Protein AF-0000000083566221 (afdb_homodimer)

Organism: NCBI:txid148449

Sequence (282 aa):
MSVIELGPNDVVTADPDTDLGTIAQRLASNNVGAVVIVENDEPVGIVTDRDIALEVGQSDDVESKAAEDVMTGSPTTLAADADPIEISEAIKEENARRFPVVDEDGKLTGIVTLDDLVATIGEQLENVADTIETQSPEYSPMSVIELGPNDVVTADPDTDLGTIAQRLASNNVGAVVIVENDEPVGIVTDRDIALEVGQSDDVESKAAEDVMTGSPTTLAADADPIEISEAIKEENARRFPVVDEDGKLTGIVTLDDLVATIGEQLENVADTIETQSPEYSP

Nearest PDB structur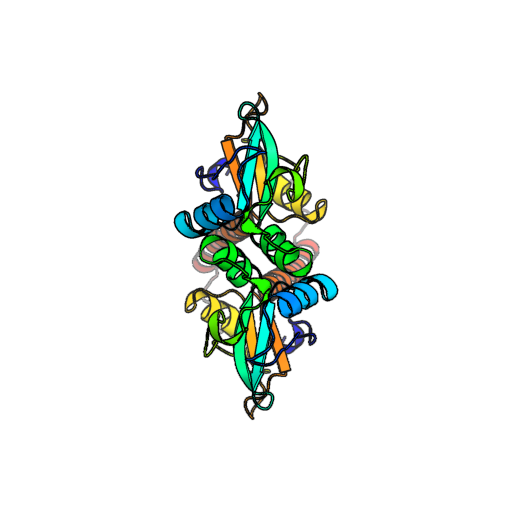es (foldseek):
  2ef7-assembly1_A-2  TM=8.513E-01  e=1.527E-14  Sulfurisphaera tokodaii str. 7
  2p9m-assembly2_C  TM=9.309E-01  e=1.352E-11  Methanocaldococcus jannaschii DSM 2661
  2rc3-assembly2_B  TM=8.881E-01  e=3.158E-12  Nitrosomonas europaea ATCC 19718
  1pbj-assembly1_A  TM=8.235E-01  e=1.473E-08  Methanothermobacter thermautotrophicus str. Delta H
  6xyl-assembly3_E  TM=7.645E-01  e=6.640E-07  Toxoplasma gondii ME49

Solvent-accessible surface area (backbone atoms only — not comparable to full-atom values): 14845 Å² total; per-residue (Å²): 124,42,41,5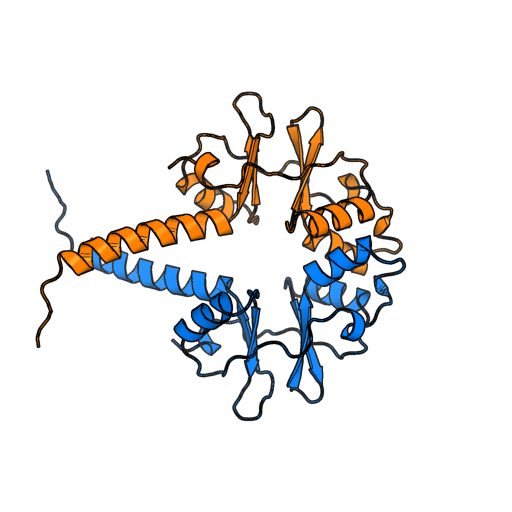8,76,55,22,62,70,75,59,52,68,44,45,48,73,41,29,38,19,60,49,22,40,49,25,59,77,69,71,44,62,54,35,39,22,34,57,93,55,22,66,49,22,37,40,36,30,52,52,49,16,46,38,36,41,71,41,80,68,50,37,73,38,37,35,64,80,63,32,47,64,67,57,67,66,40,51,45,76,34,49,59,68,54,54,56,51,46,35,73,75,35,100,50,56,65,30,44,20,18,48,98,84,48,34,61,60,26,37,40,39,52,67,39,52,51,52,50,53,51,54,51,48,50,53,51,49,52,51,44,62,72,65,50,69,80,80,67,129,124,42,42,58,75,54,24,63,69,75,59,51,69,43,46,49,72,40,30,38,19,61,50,22,40,49,26,58,77,68,71,44,62,53,34,39,22,35,58,94,55,21,66,49,22,38,40,36,28,52,52,49,17,46,37,35,40,72,42,79,70,49,37,71,38,38,35,63,80,62,31,48,64,66,58,68,66,39,51,45,79,33,49,59,69,54,54,56,53,46,34,72,75,35,100,49,56,66,30,44,20,18,47,98,86,48,35,60,60,26,37,41,39,53,66,38,52,51,52,51,52,50,53,52,48,50,52,51,48,52,51,43,61,71,66,49,69,80,79,66,128

Structure (mmCIF, N/CA/C/O backbone):
data_AF-0000000083566221-model_v1
#
loop_
_entity.id
_entity.type
_entity.pdbx_description
1 polymer 'CBS domain protein'
#
loop_
_atom_site.group_PDB
_atom_site.id
_atom_site.type_symbol
_atom_site.label_atom_id
_atom_site.label_alt_id
_atom_site.label_comp_id
_atom_site.label_asym_id
_atom_site.label_entity_id
_atom_site.label_seq_id
_atom_site.pdbx_PDB_ins_code
_atom_site.Cartn_x
_atom_site.Cartn_y
_atom_site.Cartn_z
_atom_site.occupancy
_atom_site.B_iso_or_equiv
_atom_site.auth_seq_id
_atom_site.auth_comp_id
_atom_site.auth_asym_id
_atom_site.auth_atom_id
_atom_site.pdbx_PDB_model_num
ATOM 1 N N . MET A 1 1 ? -16.96 17.614 2.851 1 51.23 1 MET A N 1
ATOM 2 C CA . MET A 1 1 ? -16.468 16.704 1.821 1 51.23 1 MET A CA 1
ATOM 3 C C . MET A 1 1 ? -16.73 15.252 2.207 1 51.23 1 MET A C 1
ATOM 5 O O . MET A 1 1 ? -16.445 14.845 3.335 1 51.23 1 MET A O 1
ATOM 9 N N . SER A 1 2 ? -17.723 14.64 1.568 1 55.61 2 SER A N 1
ATOM 10 C CA . SER A 1 2 ? -18.189 13.297 1.894 1 55.61 2 SER A CA 1
ATOM 11 C C . SER A 1 2 ? -17.265 12.234 1.309 1 55.61 2 SER A C 1
ATOM 13 O O . SER A 1 2 ? -16.434 12.532 0.448 1 55.61 2 SER A O 1
ATOM 15 N N . VAL A 1 3 ? -17.176 11.016 1.878 1 59.73 3 VAL A N 1
ATOM 16 C CA . VAL A 1 3 ? -16.356 9.877 1.478 1 59.73 3 VAL A CA 1
ATOM 17 C C . VAL A 1 3 ? -16.518 9.623 -0.018 1 59.73 3 VAL A C 1
ATOM 19 O O . VAL A 1 3 ? -15.552 9.285 -0.706 1 59.73 3 VAL A O 1
ATOM 22 N N . ILE A 1 4 ? -17.65 9.832 -0.431 1 54.95 4 ILE A N 1
ATOM 23 C CA . ILE A 1 4 ? -17.931 9.533 -1.83 1 54.95 4 ILE A CA 1
ATOM 24 C C . ILE A 1 4 ? -17.141 10.481 -2.73 1 54.95 4 ILE A C 1
ATOM 26 O O . ILE A 1 4 ? -16.808 10.136 -3.866 1 54.95 4 ILE A O 1
ATOM 30 N N . GLU A 1 5 ? -16.905 11.605 -2.202 1 60.74 5 GLU A N 1
ATOM 31 C CA . GLU A 1 5 ? -16.155 12.584 -2.983 1 60.74 5 GLU A CA 1
ATOM 32 C C . GLU A 1 5 ? -14.665 12.258 -2.993 1 60.74 5 GLU A C 1
ATOM 34 O O . GLU A 1 5 ? -13.915 12.783 -3.819 1 60.74 5 GLU A O 1
ATOM 39 N N . LEU A 1 6 ? -14.228 11.58 -2.004 1 59.11 6 LEU A N 1
ATOM 40 C CA . LEU A 1 6 ? -12.807 11.302 -1.826 1 59.11 6 LEU A CA 1
ATOM 41 C C . LEU A 1 6 ? -12.351 10.182 -2.755 1 59.11 6 LEU A C 1
ATOM 43 O O . LEU A 1 6 ? -11.178 10.119 -3.128 1 59.11 6 LEU A O 1
ATOM 47 N N . GLY A 1 7 ? -13.205 9.108 -3.054 1 57.03 7 GLY A N 1
ATOM 48 C CA . GLY A 1 7 ? -12.658 7.906 -3.664 1 57.03 7 GLY A CA 1
ATOM 49 C C . GLY A 1 7 ? -13.167 7.668 -5.073 1 57.03 7 GLY A C 1
ATOM 50 O O . GLY A 1 7 ? -14.157 8.272 -5.491 1 57.03 7 GLY A O 1
ATOM 51 N N . PRO A 1 8 ? -12.148 7.305 -5.84 1 55.34 8 PRO A N 1
ATOM 52 C CA . PRO A 1 8 ? -12.673 6.973 -7.166 1 55.34 8 PRO A CA 1
ATOM 53 C C . PRO A 1 8 ? -13.925 6.101 -7.103 1 55.34 8 PRO A C 1
ATOM 55 O O . PRO A 1 8 ? -14.058 5.268 -6.203 1 55.34 8 PRO A O 1
ATOM 58 N N . ASN A 1 9 ? -14.982 6.536 -7.653 1 60.79 9 ASN A N 1
ATOM 59 C CA . ASN A 1 9 ? -16.151 5.752 -8.033 1 60.79 9 ASN A CA 1
ATOM 60 C C . ASN A 1 9 ? -15.764 4.541 -8.878 1 60.79 9 ASN A C 1
ATOM 62 O O . ASN A 1 9 ? -16.615 3.715 -9.214 1 60.79 9 ASN A O 1
ATOM 66 N N . ASP A 1 10 ? -14.429 4.294 -8.927 1 75.53 10 ASP A N 1
ATOM 67 C CA . ASP A 1 10 ? -14.096 3.198 -9.832 1 75.53 10 ASP A CA 1
ATOM 68 C C . ASP A 1 10 ? -13.603 1.977 -9.06 1 75.53 10 ASP A C 1
ATOM 70 O O . ASP A 1 10 ? -12.396 1.749 -8.952 1 75.53 10 ASP A O 1
ATOM 74 N N . VAL A 1 11 ? -14.516 1.291 -8.452 1 90.84 11 VAL A N 1
ATOM 75 C CA . VAL A 1 11 ? -14.263 0.064 -7.704 1 90.84 11 VAL A CA 1
ATOM 76 C C . VAL A 1 11 ? -14.286 -1.133 -8.652 1 90.84 11 VAL A C 1
ATOM 78 O O . VAL A 1 11 ? -15.208 -1.277 -9.457 1 90.84 11 VAL A O 1
ATOM 81 N N . VAL A 1 12 ? -13.258 -1.878 -8.759 1 95.63 12 VAL A N 1
ATOM 82 C CA . VAL A 1 12 ? -13.191 -3.102 -9.55 1 95.63 12 VAL A CA 1
ATOM 83 C C . VAL A 1 12 ? -13.766 -4.268 -8.749 1 95.63 12 VAL A C 1
ATOM 85 O O . VAL A 1 12 ? -13.447 -4.436 -7.57 1 95.63 12 VAL A O 1
ATOM 88 N N . THR A 1 13 ? -14.651 -5.007 -9.371 1 97.28 13 THR A N 1
ATOM 89 C CA . THR A 1 13 ? -15.343 -6.069 -8.648 1 97.28 13 THR A CA 1
ATOM 90 C C . THR A 1 13 ? -15.139 -7.414 -9.338 1 97.28 13 THR A C 1
ATOM 92 O O . THR A 1 13 ? -14.664 -7.47 -10.474 1 97.28 13 THR A O 1
ATOM 95 N N . ALA A 1 14 ? -15.416 -8.477 -8.651 1 98.13 14 ALA A N 1
ATOM 96 C CA . ALA A 1 14 ? -15.445 -9.842 -9.171 1 98.13 14 ALA A CA 1
ATOM 97 C C . ALA A 1 14 ? -16.4 -10.717 -8.365 1 98.13 14 ALA A C 1
ATOM 99 O O . ALA A 1 14 ? -16.84 -10.33 -7.28 1 98.13 14 ALA A O 1
ATOM 100 N N . ASP A 1 15 ? -16.67 -11.853 -8.919 1 98.16 15 ASP A N 1
ATOM 101 C CA . ASP A 1 15 ? -17.481 -12.844 -8.218 1 98.16 15 ASP A CA 1
ATOM 102 C C . ASP A 1 15 ? -16.615 -13.729 -7.324 1 98.16 15 ASP A C 1
ATOM 104 O O . ASP A 1 15 ? -15.413 -13.871 -7.558 1 98.16 15 ASP A O 1
ATOM 108 N N . PRO A 1 16 ? -17.263 -14.325 -6.308 1 98.06 16 PRO A N 1
ATOM 109 C CA . PRO A 1 16 ? -16.507 -15.188 -5.396 1 98.06 16 PRO A CA 1
ATOM 110 C C . PRO A 1 16 ? -15.786 -16.323 -6.119 1 98.06 16 PRO A C 1
ATOM 112 O O . PRO A 1 16 ? -14.735 -16.781 -5.664 1 98.06 16 PRO A O 1
ATOM 115 N N . ASP A 1 17 ? -16.204 -16.72 -7.276 1 98.06 17 ASP A N 1
ATOM 116 C CA . ASP A 1 17 ? -15.638 -17.881 -7.956 1 98.06 17 ASP A CA 1
ATOM 117 C C . ASP A 1 17 ? -14.581 -17.46 -8.974 1 98.06 17 ASP A C 1
ATOM 119 O O . ASP A 1 17 ? -13.934 -18.308 -9.592 1 98.06 17 ASP A O 1
ATOM 123 N N . THR A 1 18 ? -14.415 -16.153 -9.159 1 97.82 18 THR A N 1
ATOM 124 C CA . THR A 1 18 ? -13.386 -15.68 -10.078 1 97.82 18 THR A CA 1
ATOM 125 C C . THR A 1 18 ? -12.007 -16.168 -9.642 1 97.82 18 THR A C 1
ATOM 127 O O . THR A 1 18 ? -11.671 -16.119 -8.457 1 97.82 18 THR A O 1
ATOM 130 N N . ASP A 1 19 ? -11.222 -16.671 -10.533 1 96.8 19 ASP A N 1
ATOM 131 C CA . ASP A 1 19 ? -9.914 -17.209 -10.17 1 96.8 19 ASP A CA 1
ATOM 132 C C . ASP A 1 19 ? -8.899 -16.089 -9.958 1 96.8 19 ASP A C 1
ATOM 134 O O . ASP A 1 19 ? -9.056 -14.991 -10.496 1 96.8 19 ASP A O 1
ATOM 138 N N . LEU A 1 20 ? -7.822 -16.379 -9.257 1 96.61 20 LEU A N 1
ATOM 139 C CA . LEU A 1 20 ? -6.843 -15.378 -8.848 1 96.61 20 LEU A CA 1
ATOM 140 C C . LEU A 1 20 ? -6.05 -14.871 -10.047 1 96.61 20 LEU A C 1
ATOM 142 O O . LEU A 1 20 ? -5.589 -13.728 -10.054 1 96.61 20 LEU A O 1
ATOM 146 N N . GLY A 1 21 ? -5.843 -15.706 -11.019 1 96.75 21 GLY A N 1
ATOM 147 C CA . GLY A 1 21 ? -5.215 -15.213 -12.235 1 96.75 21 GLY A CA 1
ATOM 148 C C . GLY A 1 21 ? -5.969 -14.061 -12.871 1 96.75 21 GLY A C 1
ATOM 149 O O . GLY A 1 21 ? -5.368 -13.052 -13.247 1 96.75 21 GLY A O 1
ATOM 150 N N . THR A 1 22 ? -7.263 -14.252 -12.988 1 97.43 22 THR A N 1
ATOM 151 C CA . THR A 1 22 ? -8.123 -13.21 -13.537 1 97.43 22 THR A CA 1
ATOM 152 C C . THR A 1 22 ? -8.11 -11.972 -12.646 1 97.43 22 THR A C 1
ATOM 154 O O . THR A 1 22 ? -8.057 -10.844 -13.141 1 97.43 22 THR A O 1
ATOM 157 N N . ILE A 1 23 ? -8.156 -12.16 -11.359 1 97.96 23 ILE A N 1
ATOM 158 C CA . ILE A 1 23 ? -8.115 -11.046 -10.418 1 97.96 23 ILE A CA 1
ATOM 159 C C . ILE A 1 23 ? -6.797 -10.289 -10.572 1 97.96 23 ILE A C 1
ATOM 161 O O . ILE A 1 23 ? -6.783 -9.057 -10.612 1 97.96 23 ILE A O 1
ATOM 165 N N . ALA A 1 24 ? -5.716 -11.033 -10.673 1 97.42 24 ALA A N 1
ATOM 166 C CA . ALA A 1 24 ? -4.412 -10.403 -10.859 1 97.42 24 ALA A CA 1
ATOM 167 C C . ALA A 1 24 ? -4.384 -9.566 -12.135 1 97.42 24 ALA A C 1
ATOM 169 O O . ALA A 1 24 ? -3.828 -8.465 -12.151 1 97.42 24 ALA A O 1
ATOM 170 N N . GLN A 1 25 ? -5.013 -10.052 -13.167 1 97.34 25 GLN A N 1
ATOM 171 C CA . GLN A 1 25 ? -5.101 -9.31 -14.42 1 97.34 25 GLN A CA 1
ATOM 172 C C . GLN A 1 25 ? -5.918 -8.033 -14.248 1 97.34 25 GLN A C 1
ATOM 174 O O . GLN A 1 25 ? -5.576 -6.99 -14.809 1 97.34 25 GLN A O 1
ATOM 179 N N . ARG A 1 26 ? -6.959 -8.118 -13.495 1 96.9 26 ARG A N 1
ATOM 180 C CA . ARG A 1 26 ? -7.785 -6.944 -13.236 1 96.9 26 ARG A CA 1
ATOM 181 C C . ARG A 1 26 ? -7.015 -5.899 -12.435 1 96.9 26 ARG A C 1
ATOM 183 O O . ARG A 1 26 ? -7.13 -4.7 -12.696 1 96.9 26 ARG A O 1
ATOM 190 N N . LEU A 1 27 ? -6.276 -6.375 -11.457 1 95.98 27 LEU A N 1
ATOM 191 C CA . LEU A 1 27 ? -5.431 -5.458 -10.699 1 95.98 27 LEU A CA 1
ATOM 192 C C . LEU A 1 27 ? -4.483 -4.702 -11.624 1 95.98 27 LEU A C 1
ATOM 194 O O . LEU A 1 27 ? -4.362 -3.479 -11.532 1 95.98 27 LEU A O 1
ATOM 198 N N . ALA A 1 28 ? -3.879 -5.44 -12.528 1 95.11 28 ALA A N 1
ATOM 199 C CA . ALA A 1 28 ? -2.898 -4.866 -13.445 1 95.11 28 ALA A CA 1
ATOM 200 C C . ALA A 1 28 ? -3.561 -3.904 -14.426 1 95.11 28 ALA A C 1
ATOM 202 O O . ALA A 1 28 ? -3.104 -2.771 -14.599 1 95.11 28 ALA A O 1
ATOM 203 N N . SER A 1 29 ? -4.62 -4.319 -15.033 1 95.63 29 SER A N 1
ATOM 204 C CA . SER A 1 29 ? -5.269 -3.566 -16.102 1 95.63 29 SER A CA 1
ATOM 205 C C . SER A 1 29 ? -5.909 -2.289 -15.568 1 95.63 29 SER A C 1
ATOM 207 O O . SER A 1 29 ? -5.992 -1.286 -16.28 1 95.63 29 SER A O 1
ATOM 209 N N . ASN A 1 30 ? -6.368 -2.248 -14.328 1 94.29 30 ASN A N 1
ATOM 210 C CA . ASN A 1 30 ? -7.037 -1.085 -13.753 1 94.29 30 ASN A CA 1
ATOM 211 C C . ASN A 1 30 ? -6.099 -0.287 -12.852 1 94.29 30 ASN A C 1
ATOM 213 O O . ASN A 1 30 ? -6.487 0.749 -12.308 1 94.29 30 ASN A O 1
ATOM 217 N N . ASN A 1 31 ? -4.912 -0.822 -12.662 1 92.43 31 ASN A N 1
ATOM 218 C CA . ASN A 1 31 ? -3.896 -0.201 -11.819 1 92.43 31 ASN A CA 1
ATOM 219 C C . ASN A 1 31 ? -4.414 0.046 -10.405 1 92.43 31 ASN A C 1
ATOM 221 O O . ASN A 1 31 ? -4.306 1.158 -9.885 1 92.43 31 ASN A O 1
ATOM 225 N N . VAL A 1 32 ? -5.02 -1.007 -9.812 1 92.78 32 VAL A N 1
ATOM 226 C CA . VAL A 1 32 ? -5.525 -0.97 -8.444 1 92.78 32 VAL A CA 1
ATOM 227 C C . VAL A 1 32 ? -4.906 -2.107 -7.633 1 92.78 32 VAL A C 1
ATOM 229 O O . VAL A 1 32 ? -4.387 -3.071 -8.201 1 92.78 32 VAL A O 1
ATOM 232 N N . GLY A 1 33 ? -4.937 -2.001 -6.304 1 94.25 33 GLY A N 1
ATOM 233 C CA . GLY A 1 33 ? -4.317 -2.998 -5.445 1 94.25 33 GLY A CA 1
ATOM 234 C C . GLY A 1 33 ? -5.322 -3.916 -4.775 1 94.25 33 GLY A C 1
ATOM 235 O O . GLY A 1 33 ? -4.954 -4.737 -3.932 1 94.25 33 GLY A O 1
ATOM 236 N N . ALA A 1 34 ? -6.601 -3.701 -5.196 1 95.89 34 ALA A N 1
ATOM 237 C CA . ALA A 1 34 ? -7.629 -4.534 -4.579 1 95.89 34 ALA A CA 1
ATOM 238 C C . ALA A 1 34 ? -8.829 -4.702 -5.507 1 95.89 34 ALA A C 1
ATOM 240 O O . ALA A 1 34 ? -9.117 -3.825 -6.324 1 95.89 34 ALA A O 1
ATOM 241 N N . VAL A 1 35 ? -9.459 -5.826 -5.382 1 97.13 35 VAL A N 1
ATOM 242 C CA . VAL A 1 35 ? -10.728 -6.134 -6.032 1 97.13 35 VAL A CA 1
ATOM 243 C C . VAL A 1 35 ? -11.774 -6.495 -4.98 1 97.13 35 VAL A C 1
ATOM 245 O O . VAL A 1 35 ? -11.512 -7.307 -4.089 1 97.13 35 VAL A O 1
ATOM 248 N N . VAL A 1 36 ? -12.919 -5.854 -5.045 1 97.68 36 VAL A N 1
ATOM 249 C CA . VAL A 1 36 ? -13.997 -6.178 -4.117 1 97.68 36 VAL A CA 1
ATOM 250 C C . VAL A 1 36 ? -14.815 -7.346 -4.663 1 97.68 36 VAL A C 1
ATOM 252 O O . VAL A 1 36 ? -15.22 -7.338 -5.828 1 97.68 36 VAL A O 1
ATOM 255 N N . ILE A 1 37 ? -14.969 -8.324 -3.853 1 98.43 37 ILE A N 1
ATOM 256 C CA . ILE A 1 37 ? -15.779 -9.481 -4.219 1 98.43 37 ILE A CA 1
ATOM 257 C C . ILE A 1 37 ? -17.238 -9.228 -3.846 1 98.43 37 ILE A C 1
ATOM 259 O O . ILE A 1 37 ? -17.544 -8.898 -2.698 1 98.43 37 ILE A O 1
ATOM 263 N N . VAL A 1 38 ? -18.12 -9.393 -4.832 1 98.06 38 VAL A N 1
ATOM 264 C CA . VAL A 1 38 ? -19.508 -8.999 -4.611 1 98.06 38 VAL A CA 1
ATOM 265 C C . VAL A 1 38 ? -20.435 -10.167 -4.94 1 98.06 38 VAL A C 1
ATOM 267 O O . VAL A 1 38 ? -20.132 -10.981 -5.815 1 98.06 38 VAL A O 1
ATOM 270 N N . GLU A 1 39 ? -21.441 -10.263 -4.18 1 97.26 39 GLU A N 1
ATOM 271 C CA . GLU A 1 39 ? -22.621 -11.083 -4.435 1 97.26 39 GLU A CA 1
ATOM 272 C C . GLU A 1 39 ? -23.896 -10.246 -4.387 1 97.26 39 GLU A C 1
ATOM 274 O O . GLU A 1 39 ? -24.182 -9.598 -3.379 1 97.26 39 GLU A O 1
ATOM 279 N N . ASN A 1 40 ? -24.68 -10.192 -5.438 1 95.44 40 ASN A N 1
ATOM 280 C CA . ASN A 1 40 ? -25.881 -9.367 -5.515 1 95.44 40 ASN A CA 1
ATOM 281 C C . ASN A 1 40 ? -25.581 -7.908 -5.184 1 95.44 40 ASN A C 1
ATOM 283 O O . ASN A 1 40 ? -26.275 -7.296 -4.371 1 95.44 40 ASN A O 1
ATOM 287 N N . ASP A 1 41 ? -24.416 -7.389 -5.676 1 93.82 41 ASP A N 1
ATOM 288 C CA . ASP A 1 41 ? -23.963 -6.005 -5.572 1 93.82 41 ASP A CA 1
ATOM 289 C C . ASP A 1 41 ? -23.585 -5.658 -4.133 1 93.82 41 ASP A C 1
ATOM 291 O O . ASP A 1 41 ? -23.371 -4.488 -3.807 1 93.82 41 ASP A O 1
ATOM 295 N N . GLU A 1 42 ? -23.567 -6.654 -3.293 1 96.73 42 GLU A N 1
ATOM 296 C CA . GLU A 1 42 ? -23.112 -6.466 -1.918 1 96.73 42 GLU A CA 1
ATOM 297 C C . GLU A 1 42 ? -21.682 -6.969 -1.737 1 96.73 42 GLU A C 1
ATOM 299 O O . GLU A 1 42 ? -21.343 -8.066 -2.187 1 96.73 42 GLU A O 1
ATOM 304 N N . PRO A 1 43 ? -20.916 -6.184 -1.096 1 97.37 43 PRO A N 1
ATOM 305 C CA . PRO A 1 43 ? -19.55 -6.652 -0.848 1 97.37 43 PRO A CA 1
ATOM 306 C C . PRO A 1 43 ? -19.494 -7.807 0.149 1 97.37 43 PRO A C 1
ATOM 308 O O . PRO A 1 43 ? -19.972 -7.676 1.279 1 97.37 43 PRO A O 1
ATOM 311 N N . VAL A 1 44 ? -18.924 -8.895 -0.258 1 97.84 44 VAL A N 1
ATOM 312 C CA . VAL A 1 44 ? -18.844 -10.051 0.629 1 97.84 44 VAL A CA 1
ATOM 313 C C . VAL A 1 44 ? -17.385 -10.33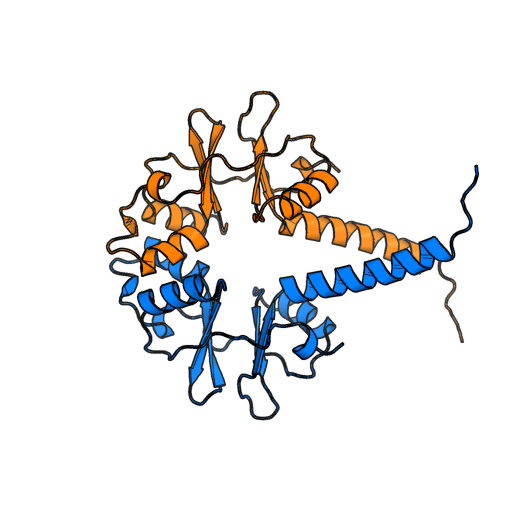4 0.978 1 97.84 44 VAL A C 1
ATOM 315 O O . VAL A 1 44 ? -17.098 -11.142 1.865 1 97.84 44 VAL A O 1
ATOM 318 N N . GLY A 1 45 ? -16.442 -9.701 0.245 1 97.68 45 GLY A N 1
ATOM 319 C CA . GLY A 1 45 ? -15.022 -9.885 0.502 1 97.68 45 GLY A CA 1
ATOM 320 C C . GLY A 1 45 ? -14.146 -8.91 -0.261 1 97.68 45 GLY A C 1
ATOM 321 O O . GLY A 1 45 ? -14.651 -8.059 -0.997 1 97.68 45 GLY A O 1
ATOM 322 N N . ILE A 1 46 ? -12.876 -9.004 -0.068 1 97.21 46 ILE A N 1
ATOM 323 C CA . ILE A 1 46 ? -11.886 -8.196 -0.772 1 97.21 46 ILE A CA 1
ATOM 324 C C . ILE A 1 46 ? -10.609 -9.009 -0.978 1 97.21 46 ILE A C 1
ATOM 326 O O . ILE A 1 46 ? -10.181 -9.74 -0.082 1 97.21 46 ILE A O 1
ATOM 330 N N . VAL A 1 47 ? -10.021 -8.943 -2.162 1 97.4 47 VAL A N 1
ATOM 331 C CA . VAL A 1 47 ? -8.728 -9.542 -2.473 1 97.4 47 VAL A CA 1
ATOM 332 C C . VAL A 1 47 ? -7.731 -8.451 -2.855 1 97.4 47 VAL A C 1
ATOM 334 O O . VAL A 1 47 ? -8.007 -7.63 -3.734 1 97.4 47 VAL A O 1
ATOM 337 N N . THR A 1 48 ? -6.654 -8.423 -2.194 1 95.89 48 THR A N 1
ATOM 338 C CA . THR A 1 48 ? -5.614 -7.446 -2.496 1 95.89 48 THR A CA 1
ATOM 339 C C . THR A 1 48 ? -4.428 -8.113 -3.186 1 95.89 48 THR A C 1
ATOM 341 O O . THR A 1 48 ? -4.348 -9.342 -3.244 1 95.89 48 THR A O 1
ATOM 344 N N . ASP A 1 49 ? -3.623 -7.289 -3.764 1 95.64 49 ASP A N 1
ATOM 345 C CA . ASP A 1 49 ? -2.396 -7.83 -4.342 1 95.64 49 ASP A CA 1
ATOM 346 C C . ASP A 1 49 ? -1.57 -8.565 -3.289 1 95.64 49 ASP A C 1
ATOM 348 O O . ASP A 1 49 ? -0.953 -9.592 -3.581 1 95.64 49 ASP A O 1
ATOM 352 N N . ARG A 1 50 ? -1.631 -8.143 -2.08 1 95.24 50 ARG A N 1
ATOM 353 C CA . ARG A 1 50 ? -0.929 -8.845 -1.01 1 95.24 50 ARG A CA 1
ATOM 354 C C . ARG A 1 50 ? -1.508 -10.24 -0.798 1 95.24 50 ARG A C 1
ATOM 356 O O . ARG A 1 50 ? -0.764 -11.203 -0.606 1 95.24 50 ARG A O 1
ATOM 363 N N . ASP A 1 51 ? -2.77 -10.393 -0.739 1 95.82 51 ASP A N 1
ATOM 364 C CA . ASP A 1 51 ? -3.397 -11.703 -0.587 1 95.82 51 ASP A CA 1
ATOM 365 C C . ASP A 1 51 ? -2.863 -12.691 -1.621 1 95.82 51 ASP A C 1
ATOM 367 O O . ASP A 1 51 ? -2.562 -13.84 -1.292 1 95.82 51 ASP A O 1
ATOM 371 N N . ILE A 1 52 ? -2.793 -12.181 -2.851 1 96.8 52 ILE A N 1
ATOM 372 C CA . ILE A 1 52 ? -2.342 -13.029 -3.948 1 96.8 52 ILE A CA 1
ATOM 373 C C . ILE A 1 52 ? -0.868 -13.379 -3.758 1 96.8 52 ILE A C 1
ATOM 375 O O . ILE A 1 52 ? -0.477 -14.541 -3.888 1 96.8 52 ILE A O 1
ATOM 379 N N . ALA A 1 53 ? -0.104 -12.411 -3.449 1 96.31 53 ALA A N 1
ATOM 380 C CA . ALA A 1 53 ? 1.332 -12.61 -3.273 1 96.31 53 ALA A CA 1
ATOM 381 C C . ALA A 1 53 ? 1.615 -13.629 -2.173 1 96.31 53 ALA A C 1
ATOM 383 O O . ALA A 1 53 ? 2.466 -14.506 -2.334 1 96.31 53 ALA A O 1
ATOM 384 N N . LEU A 1 54 ? 0.913 -13.505 -1.064 1 95.7 54 LEU A N 1
ATOM 385 C CA . LEU A 1 54 ? 1.16 -14.383 0.074 1 95.7 54 LEU A CA 1
ATOM 386 C C . LEU A 1 54 ? 0.738 -15.814 -0.243 1 95.7 54 LEU A C 1
ATOM 388 O O . LEU A 1 54 ? 1.299 -16.767 0.305 1 95.7 54 LEU A O 1
ATOM 392 N N . GLU A 1 55 ? -0.149 -15.944 -1.148 1 95.41 55 GLU A N 1
ATOM 393 C CA . GLU A 1 55 ? -0.572 -17.279 -1.559 1 95.41 55 GLU A CA 1
ATOM 394 C C . GLU A 1 55 ? 0.524 -17.986 -2.351 1 95.41 55 GLU A C 1
ATOM 396 O O . GLU A 1 55 ? 0.605 -19.216 -2.347 1 95.41 55 GLU A O 1
ATOM 401 N N . VAL A 1 56 ? 1.324 -17.253 -3.141 1 94.08 56 VAL A N 1
ATOM 402 C CA . VAL A 1 56 ? 2.411 -17.814 -3.936 1 94.08 56 VAL A CA 1
ATOM 403 C C . VAL A 1 56 ? 3.396 -18.542 -3.023 1 94.08 56 VAL A C 1
ATOM 405 O O . VAL A 1 56 ? 3.971 -19.563 -3.409 1 94.08 56 VAL A O 1
ATOM 408 N N . GLY A 1 57 ? 3.529 -18.203 -1.761 1 88.56 57 GLY A N 1
ATOM 409 C CA . GLY A 1 57 ? 4.407 -18.871 -0.813 1 88.56 57 GLY A CA 1
ATOM 410 C C . GLY A 1 57 ? 3.76 -20.068 -0.142 1 88.56 57 GLY A C 1
ATOM 411 O O . GLY A 1 57 ? 4.42 -20.807 0.59 1 88.56 57 GLY A O 1
ATOM 412 N N . GLN A 1 58 ? 2.58 -20.282 -0.371 1 90.46 58 GLN A N 1
ATOM 413 C CA . GLN A 1 58 ? 1.834 -21.283 0.384 1 90.46 58 GLN A CA 1
ATOM 414 C C . GLN A 1 58 ? 1.314 -22.387 -0.532 1 90.46 58 GLN A C 1
ATOM 416 O O . GLN A 1 58 ? 0.947 -23.467 -0.064 1 90.46 58 GLN A O 1
ATOM 421 N N . SER A 1 59 ? 1.155 -22.166 -1.798 1 80.8 59 SER A N 1
ATOM 422 C CA . SER A 1 59 ? 0.52 -23.131 -2.689 1 80.8 59 SER A CA 1
ATOM 423 C C . SER A 1 59 ? 1.142 -23.09 -4.081 1 80.8 59 SER A C 1
ATOM 425 O O . SER A 1 59 ? 1.691 -22.066 -4.492 1 80.8 59 SER A O 1
ATOM 427 N N . ASP A 1 60 ? 0.854 -24.309 -4.524 1 81.14 60 ASP A N 1
ATOM 428 C CA . ASP A 1 60 ? 1.13 -24.369 -5.956 1 81.14 60 ASP A CA 1
ATOM 429 C C . ASP A 1 60 ? -0.114 -24.018 -6.77 1 81.14 60 ASP A C 1
ATOM 431 O O . ASP A 1 60 ? -1.224 -23.983 -6.234 1 81.14 60 ASP A O 1
ATOM 435 N N . ASP A 1 61 ? -0.003 -23.467 -7.909 1 88.1 61 ASP A N 1
ATOM 436 C CA . ASP A 1 61 ? -1.085 -23.16 -8.839 1 88.1 61 ASP A CA 1
ATOM 437 C C . ASP A 1 61 ? -1.964 -22.032 -8.305 1 88.1 61 ASP A C 1
ATOM 439 O O . ASP A 1 61 ? -3.187 -22.171 -8.236 1 88.1 61 ASP A O 1
ATOM 443 N N . VAL A 1 62 ? -1.479 -21.038 -7.806 1 92.65 62 VAL A N 1
ATOM 444 C CA . VAL A 1 62 ? -2.151 -19.891 -7.207 1 92.65 62 VAL A CA 1
ATOM 445 C C . VAL A 1 62 ? -3.151 -19.301 -8.199 1 92.65 62 VAL A C 1
ATOM 447 O O . VAL A 1 62 ? -4.257 -18.91 -7.817 1 92.65 62 VAL A O 1
ATOM 450 N N . GLU A 1 63 ? -2.895 -19.352 -9.443 1 92.99 63 GLU A N 1
ATOM 451 C CA . GLU A 1 63 ? -3.702 -18.694 -10.466 1 92.99 63 GLU A CA 1
ATOM 452 C C . GLU A 1 63 ? -5.087 -19.328 -10.568 1 92.99 63 GLU A C 1
ATOM 454 O O . GLU A 1 63 ? -6.055 -18.66 -10.939 1 92.99 63 GLU A O 1
ATOM 459 N N . SER A 1 64 ? -5.21 -20.59 -10.17 1 93.45 64 SER A N 1
ATOM 460 C CA . SER A 1 64 ? -6.462 -21.313 -10.373 1 93.45 64 SER A CA 1
ATOM 461 C C . SER A 1 64 ? -7.34 -21.257 -9.127 1 93.45 64 SER A C 1
ATOM 463 O O . SER A 1 64 ? -8.5 -21.672 -9.161 1 93.45 64 SER A O 1
ATOM 465 N N . LYS A 1 65 ? -6.842 -20.73 -8.074 1 94.46 65 LYS A N 1
ATOM 466 C CA . LYS A 1 65 ? -7.629 -20.629 -6.848 1 94.46 65 LYS A CA 1
ATOM 467 C C . LYS A 1 65 ? -8.746 -19.6 -6.996 1 94.46 65 LYS A C 1
ATOM 469 O O . LYS A 1 65 ? -8.565 -18.569 -7.648 1 94.46 65 LYS A O 1
ATOM 474 N N . ALA A 1 66 ? -9.826 -19.872 -6.302 1 97.23 66 ALA A N 1
ATOM 475 C CA . ALA A 1 66 ? -10.973 -18.968 -6.339 1 97.23 66 ALA A CA 1
ATOM 476 C C . ALA A 1 66 ? -10.799 -17.821 -5.346 1 97.23 66 ALA A C 1
ATOM 478 O O . ALA A 1 66 ? -10.192 -17.995 -4.287 1 97.23 66 ALA A O 1
ATOM 479 N N . ALA A 1 67 ? -11.397 -16.683 -5.649 1 97.67 67 ALA A N 1
ATOM 480 C CA . ALA A 1 67 ? -11.326 -15.495 -4.802 1 97.67 67 ALA A CA 1
ATOM 481 C C . ALA A 1 67 ? -11.826 -15.797 -3.392 1 97.67 67 ALA A C 1
ATOM 483 O O . ALA A 1 67 ? -11.234 -15.348 -2.407 1 97.67 67 ALA A O 1
ATOM 484 N N . GLU A 1 68 ? -12.892 -16.551 -3.281 1 97.09 68 GLU A N 1
ATOM 485 C CA . GLU A 1 68 ? -13.518 -16.812 -1.988 1 97.09 68 GLU A CA 1
ATOM 486 C C . GLU A 1 68 ? -12.576 -17.577 -1.063 1 97.09 68 GLU A C 1
ATOM 488 O O . GLU A 1 68 ? -12.722 -17.527 0.16 1 97.09 68 GLU A O 1
ATOM 493 N N . ASP A 1 69 ? -11.597 -18.265 -1.593 1 95.7 69 ASP A N 1
ATOM 494 C CA . ASP A 1 69 ? -10.673 -19.067 -0.798 1 95.7 69 ASP A CA 1
ATOM 495 C C . ASP A 1 69 ? -9.551 -18.205 -0.225 1 95.7 69 ASP A C 1
ATOM 497 O O . ASP A 1 69 ? -8.816 -18.643 0.663 1 95.7 69 ASP A O 1
ATOM 501 N N . VAL A 1 70 ? -9.366 -16.958 -0.723 1 95.64 70 VAL A N 1
ATOM 502 C CA . VAL A 1 70 ? -8.201 -16.155 -0.37 1 95.64 70 VAL A CA 1
ATOM 503 C C . VAL A 1 70 ? -8.652 -14.801 0.174 1 95.64 70 VAL A C 1
ATOM 505 O O . VAL A 1 70 ? -7.906 -14.134 0.894 1 95.64 70 VAL A O 1
ATOM 508 N N . MET A 1 71 ? -9.858 -14.453 -0.115 1 95.5 71 MET A N 1
ATOM 509 C CA . MET A 1 71 ? -10.348 -13.114 0.201 1 95.5 71 MET A CA 1
ATOM 510 C C . MET A 1 71 ? -10.509 -12.935 1.707 1 95.5 71 MET A C 1
ATOM 512 O O . MET A 1 71 ? -10.662 -13.914 2.439 1 95.5 71 MET A O 1
ATOM 516 N N . THR A 1 72 ? -10.345 -11.723 2.127 1 92.9 72 THR A N 1
ATOM 517 C CA . THR A 1 72 ? -10.854 -11.363 3.445 1 92.9 72 THR A CA 1
ATOM 518 C C . THR A 1 72 ? -12.375 -11.235 3.422 1 92.9 72 THR A C 1
ATOM 520 O O . THR A 1 72 ? -12.923 -10.413 2.684 1 92.9 72 THR A O 1
ATOM 523 N N . GLY A 1 73 ? -12.994 -12.019 4.131 1 93.46 73 GLY A N 1
ATOM 524 C CA . GLY A 1 73 ? -14.448 -12.029 4.161 1 93.46 73 GLY A CA 1
ATOM 525 C C . GLY A 1 73 ? -15.034 -10.94 5.04 1 93.46 73 GLY A C 1
ATOM 526 O O . GLY A 1 73 ? -14.369 -10.446 5.952 1 93.46 73 GLY A O 1
ATOM 527 N N . SER A 1 74 ? -16.249 -10.469 4.691 1 89.98 74 SER A N 1
ATOM 528 C CA . SER A 1 74 ? -17.036 -9.506 5.456 1 89.98 74 SER A CA 1
ATOM 529 C C . SER A 1 74 ? -16.223 -8.256 5.774 1 89.98 74 SER A C 1
ATOM 531 O O . SER A 1 74 ? -16.085 -7.879 6.94 1 89.98 74 SER A O 1
ATOM 533 N N . PRO A 1 75 ? -15.753 -7.658 4.728 1 93.76 75 PRO A N 1
ATOM 534 C CA . PRO A 1 75 ? -14.952 -6.455 4.969 1 93.76 75 PRO A CA 1
ATOM 535 C C . PRO A 1 75 ? -15.75 -5.339 5.638 1 93.76 75 PRO A C 1
ATOM 537 O O . PRO A 1 75 ? -16.954 -5.208 5.402 1 93.76 75 PRO A O 1
ATOM 540 N N . THR A 1 76 ? -15.157 -4.614 6.483 1 93.96 76 THR A N 1
ATOM 541 C CA . THR A 1 76 ? -15.775 -3.407 7.019 1 93.96 76 THR A CA 1
ATOM 542 C C . THR A 1 76 ? -16.133 -2.438 5.896 1 93.96 76 THR A C 1
ATOM 544 O O . THR A 1 76 ? -15.312 -2.166 5.018 1 93.96 76 THR A O 1
ATOM 547 N N . THR A 1 77 ? -17.325 -2.001 5.913 1 93.5 77 THR A N 1
ATOM 548 C CA . THR A 1 77 ? -17.791 -1.063 4.898 1 93.5 77 THR A CA 1
ATOM 549 C C . THR A 1 77 ? -18.105 0.295 5.52 1 93.5 77 THR A C 1
ATOM 551 O O . THR A 1 77 ? -18.289 0.4 6.734 1 93.5 77 THR A O 1
ATOM 554 N N . LEU A 1 78 ? -18.076 1.24 4.73 1 92.03 78 LEU A N 1
ATOM 555 C CA . LEU A 1 78 ? -18.482 2.581 5.135 1 92.03 78 LEU A CA 1
ATOM 556 C C . LEU A 1 78 ? -19.684 3.054 4.324 1 92.03 78 LEU A C 1
ATOM 558 O O . LEU A 1 78 ? -19.809 2.725 3.142 1 92.03 78 LEU A O 1
ATOM 562 N N . ALA A 1 79 ? -20.416 3.887 4.952 1 92 79 ALA A N 1
ATOM 563 C CA . ALA A 1 79 ? -21.562 4.456 4.247 1 92 79 ALA A CA 1
ATOM 564 C C . ALA A 1 79 ? -21.123 5.551 3.28 1 92 79 ALA A C 1
ATOM 566 O O . ALA A 1 79 ? -20.164 6.278 3.55 1 92 79 ALA A O 1
ATOM 567 N N . ALA A 1 80 ? -21.852 5.658 2.213 1 87.53 80 ALA A N 1
ATOM 568 C CA . ALA A 1 80 ? -21.533 6.638 1.178 1 87.53 80 ALA A CA 1
ATOM 569 C C . ALA A 1 80 ? -21.518 8.053 1.749 1 87.53 80 ALA A C 1
ATOM 571 O O . ALA A 1 80 ? -20.786 8.918 1.261 1 87.53 80 ALA A O 1
ATOM 572 N N . ASP A 1 81 ? -22.173 8.314 2.772 1 84.73 81 ASP A N 1
ATOM 573 C CA . ASP A 1 81 ? -22.279 9.653 3.344 1 84.73 81 ASP A CA 1
ATOM 574 C C . ASP A 1 81 ? -21.422 9.782 4.601 1 84.73 81 ASP A C 1
ATOM 576 O O . ASP A 1 81 ? -21.551 10.753 5.35 1 84.73 81 ASP A O 1
ATOM 580 N N . ALA A 1 82 ? -20.632 8.786 4.818 1 84.46 82 ALA A N 1
ATOM 581 C CA . ALA A 1 82 ? -19.77 8.813 5.997 1 84.46 82 ALA A CA 1
ATOM 582 C C . ALA A 1 82 ? -18.799 9.99 5.94 1 84.46 82 ALA A C 1
ATOM 584 O O . ALA A 1 82 ? -18.385 10.409 4.857 1 84.46 82 ALA A O 1
ATOM 585 N N . ASP A 1 83 ? -18.417 10.505 7.092 1 82 83 ASP A N 1
ATOM 586 C CA . ASP A 1 83 ? -17.432 11.576 7.207 1 82 83 ASP A CA 1
ATOM 587 C C . ASP A 1 83 ? -16.012 11.033 7.069 1 82 83 ASP A C 1
ATOM 589 O O . ASP A 1 83 ? -15.731 9.904 7.477 1 82 83 ASP A O 1
ATOM 593 N N . PRO A 1 84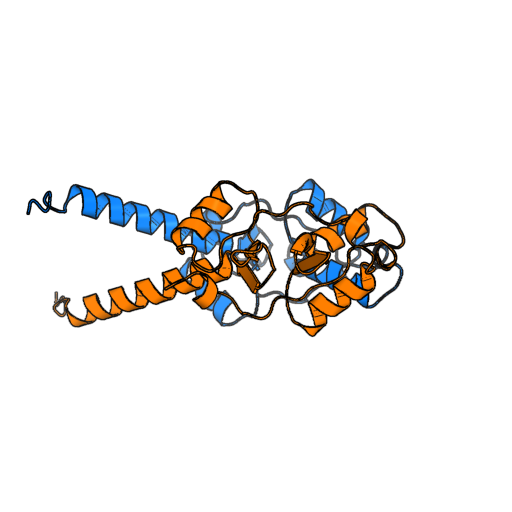 ? -15.164 11.944 6.542 1 78.94 84 PRO A N 1
ATOM 594 C CA . PRO A 1 84 ? -13.764 11.528 6.427 1 78.94 84 PRO A CA 1
ATOM 595 C C . PRO A 1 84 ? -13.184 11.036 7.751 1 78.94 84 PRO A C 1
ATOM 597 O O . PRO A 1 84 ? -12.322 10.153 7.762 1 78.94 84 PRO A O 1
ATOM 600 N N . ILE A 1 85 ? -13.623 11.563 8.857 1 82.25 85 ILE A N 1
ATOM 601 C CA . ILE A 1 85 ? -13.127 11.154 10.167 1 82.25 85 ILE A CA 1
ATOM 602 C C . ILE A 1 85 ? -13.452 9.681 10.403 1 82.25 85 ILE A C 1
ATOM 604 O O . ILE A 1 85 ? -12.721 8.983 11.11 1 82.25 85 ILE A O 1
ATOM 608 N N . GLU A 1 86 ? -14.507 9.206 9.837 1 86.89 86 GLU A N 1
ATOM 609 C CA . GLU A 1 86 ? -14.895 7.807 9.997 1 86.89 86 GLU A CA 1
ATOM 610 C C . GLU A 1 86 ? -13.903 6.876 9.306 1 86.89 86 GLU A C 1
ATOM 612 O O . GLU A 1 86 ? -13.755 5.717 9.698 1 86.89 86 GLU A O 1
ATOM 617 N N . ILE A 1 87 ? -13.31 7.359 8.22 1 84.27 87 ILE A N 1
ATOM 618 C CA . ILE A 1 87 ? -12.286 6.576 7.537 1 84.27 87 ILE A CA 1
ATOM 619 C C . ILE A 1 87 ? -11.10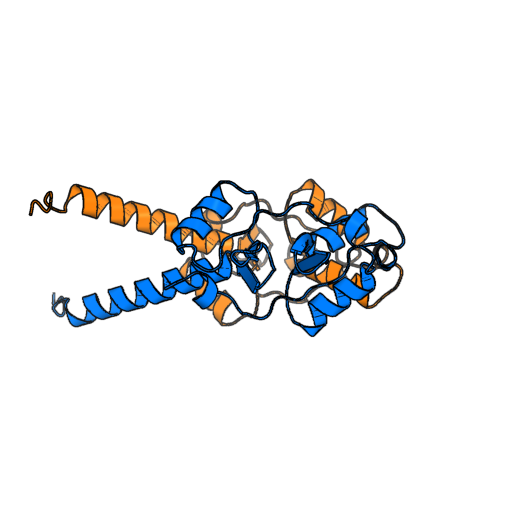6 6.339 8.476 1 84.27 87 ILE A C 1
ATOM 621 O O . ILE A 1 87 ? -10.63 5.209 8.612 1 84.27 87 ILE A O 1
ATOM 625 N N . SER A 1 88 ? -10.702 7.388 9.1 1 86.15 88 SER A N 1
ATOM 626 C CA . SER A 1 88 ? -9.575 7.298 10.023 1 86.15 88 SER A CA 1
ATOM 627 C C . SER A 1 88 ? -9.889 6.366 11.189 1 86.15 88 SER A C 1
ATOM 629 O O . SER A 1 88 ? -9.027 5.602 11.628 1 86.15 88 SER A O 1
ATOM 631 N N . GLU A 1 89 ? -11.101 6.417 11.741 1 89.34 89 GLU A N 1
ATOM 632 C CA . GLU A 1 89 ? -11.52 5.543 12.833 1 89.34 89 GLU A CA 1
ATOM 633 C C . GLU A 1 89 ? -11.519 4.08 12.4 1 89.34 89 GLU A C 1
ATOM 635 O O . GLU A 1 89 ? -11.096 3.204 13.157 1 89.34 89 GLU A O 1
ATOM 640 N N . ALA A 1 90 ? -12.005 3.902 11.169 1 90.18 90 ALA A N 1
ATOM 641 C CA . ALA A 1 90 ? -12.027 2.539 10.646 1 90.18 90 ALA A CA 1
ATOM 642 C C . ALA A 1 90 ? -10.613 1.98 10.512 1 90.18 90 ALA A C 1
ATOM 644 O O . ALA A 1 90 ? -10.367 0.814 10.83 1 90.18 90 ALA A O 1
ATOM 645 N N . ILE A 1 91 ? -9.737 2.761 10.009 1 87.5 91 ILE A N 1
ATOM 646 C CA . ILE A 1 91 ? -8.35 2.344 9.834 1 87.5 91 ILE A CA 1
ATOM 647 C C . ILE A 1 91 ? -7.742 1.992 11.19 1 87.5 91 ILE A C 1
ATOM 649 O O . ILE A 1 91 ? -7.066 0.969 11.328 1 87.5 91 ILE A O 1
ATOM 653 N N . LYS A 1 92 ? -7.972 2.804 12.132 1 84.12 92 LYS A N 1
ATOM 654 C CA . LYS A 1 92 ? -7.46 2.584 13.481 1 84.12 92 LYS A CA 1
ATOM 655 C C . LYS A 1 92 ? -8.014 1.294 14.077 1 84.12 92 LYS A C 1
ATOM 657 O O . LYS A 1 92 ? -7.289 0.546 14.736 1 84.12 92 LYS A O 1
ATOM 662 N N . GLU A 1 93 ? -9.217 1.041 13.819 1 90.07 93 GLU A N 1
ATOM 663 C CA . GLU A 1 93 ? -9.902 -0.09 14.438 1 90.07 93 GLU A CA 1
ATOM 664 C C . GLU A 1 93 ? -9.615 -1.387 13.686 1 90.07 93 GLU A C 1
ATOM 666 O O . GLU A 1 93 ? -9.542 -2.459 14.292 1 90.07 93 GLU A O 1
ATOM 671 N N . GLU A 1 94 ? -9.388 -1.069 12.375 1 87.56 94 GLU A N 1
ATOM 672 C CA . GLU A 1 94 ? -9.242 -2.247 11.526 1 87.56 94 GLU A CA 1
ATOM 673 C C . GLU A 1 94 ? -7.806 -2.396 11.031 1 87.56 94 GLU A C 1
ATOM 675 O O . GLU A 1 94 ? -7.077 -1.409 10.918 1 87.56 94 GLU A O 1
ATOM 680 N N . ASN A 1 95 ? -7.27 -3.34 10.949 1 82.05 95 ASN A N 1
ATOM 681 C CA . ASN A 1 95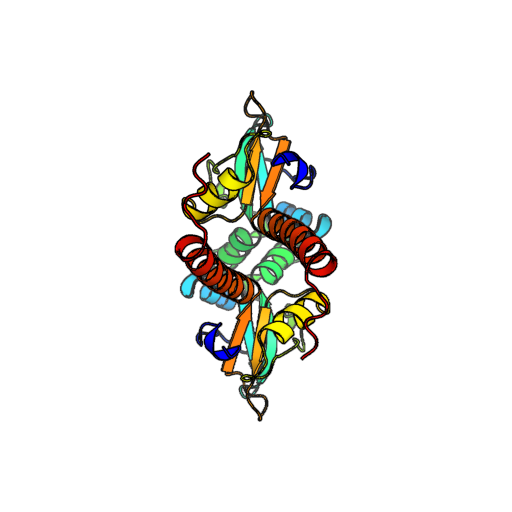 ? -5.971 -3.553 10.32 1 82.05 95 ASN A CA 1
ATOM 682 C C . ASN A 1 95 ? -6.077 -3.549 8.798 1 82.05 95 ASN A C 1
ATOM 684 O O . ASN A 1 95 ? -5.592 -4.468 8.135 1 82.05 95 ASN A O 1
ATOM 688 N N . ALA A 1 96 ? -6.82 -2.492 8.266 1 88.96 96 ALA A N 1
ATOM 689 C CA . ALA A 1 96 ? -7.044 -2.381 6.827 1 88.96 96 ALA A CA 1
ATOM 690 C C . ALA A 1 96 ? -6.885 -0.938 6.356 1 88.96 96 ALA A C 1
ATOM 692 O O . ALA A 1 96 ? -7.07 -0 7.135 1 88.96 96 ALA A O 1
ATOM 693 N N . ARG A 1 97 ? -6.563 -0.846 5.036 1 89.58 97 ARG A N 1
ATOM 694 C CA . ARG A 1 97 ? -6.336 0.483 4.476 1 89.58 97 ARG A CA 1
ATOM 695 C C . ARG A 1 97 ? -7.34 0.79 3.37 1 89.58 97 ARG A C 1
ATOM 697 O O . ARG A 1 97 ? -7.284 1.855 2.752 1 89.58 97 ARG A O 1
ATOM 704 N N . ARG A 1 98 ? -8.185 -0.183 3.153 1 91.44 98 ARG A N 1
ATOM 705 C CA . ARG A 1 98 ? -9.19 -0.042 2.104 1 91.44 98 ARG A CA 1
ATOM 706 C C . ARG A 1 98 ? -10.565 -0.477 2.602 1 91.44 98 ARG A C 1
ATOM 708 O O . ARG A 1 98 ? -10.69 -1.5 3.279 1 91.44 98 ARG A O 1
ATOM 715 N N . PHE A 1 99 ? -11.579 0.308 2.236 1 92.47 99 PHE A N 1
ATOM 716 C CA . PHE A 1 99 ? -12.929 0.035 2.715 1 92.47 99 PHE A CA 1
ATOM 717 C C . PHE A 1 99 ? -13.95 0.23 1.601 1 92.47 99 PHE A C 1
ATOM 719 O O . PHE A 1 99 ? -14.048 1.316 1.025 1 92.47 99 PHE A O 1
ATOM 726 N N . PRO A 1 100 ? -14.669 -0.784 1.317 1 94.18 100 PRO A N 1
ATOM 727 C CA . PRO A 1 100 ? -15.795 -0.589 0.401 1 94.18 100 PRO A CA 1
ATOM 728 C C . PRO A 1 100 ? -16.82 0.412 0.929 1 94.18 100 PRO A C 1
ATOM 730 O O . PRO A 1 100 ? -17.058 0.477 2.138 1 94.18 100 PRO A O 1
ATOM 733 N N . VAL A 1 101 ? -17.368 1.125 0.055 1 93.42 101 VAL A N 1
ATOM 734 C CA . VAL A 1 101 ? -18.425 2.079 0.376 1 93.42 101 VAL A CA 1
ATOM 735 C C . VAL A 1 101 ? -19.768 1.55 -0.122 1 93.42 101 VAL A C 1
ATOM 737 O O . VAL A 1 101 ? -19.876 1.087 -1.26 1 93.42 101 VAL A O 1
ATOM 740 N N . VAL A 1 102 ? -20.776 1.648 0.738 1 93.83 102 VAL A N 1
ATOM 741 C CA . VAL A 1 102 ? -22.067 1.072 0.376 1 93.83 102 VAL A CA 1
ATOM 742 C C . VAL A 1 102 ? -23.161 2.126 0.52 1 93.83 102 VAL A C 1
ATOM 744 O O . VAL A 1 102 ? -23.004 3.096 1.266 1 93.83 102 VAL A O 1
ATOM 747 N N . ASP A 1 103 ? -24.15 1.926 -0.226 1 92.72 103 ASP A N 1
ATOM 748 C CA . ASP A 1 103 ? -25.311 2.8 -0.092 1 92.72 103 ASP A CA 1
ATOM 749 C C . ASP A 1 103 ? -26.242 2.311 1.014 1 92.72 103 ASP A C 1
ATOM 751 O O . ASP A 1 103 ? -25.866 1.452 1.815 1 92.72 103 ASP A O 1
ATOM 755 N N . GLU A 1 104 ? -27.452 2.879 1.13 1 93.58 104 GLU A N 1
ATOM 756 C CA . GLU A 1 104 ? -28.396 2.601 2.208 1 93.58 104 GLU A CA 1
ATOM 757 C C . GLU A 1 104 ? -28.901 1.162 2.143 1 93.58 104 GLU A C 1
ATOM 759 O O . GLU A 1 104 ? -29.297 0.591 3.161 1 93.58 104 GLU A O 1
ATOM 764 N N . ASP A 1 105 ? -28.787 0.556 0.964 1 95.04 105 ASP A N 1
ATOM 765 C CA . ASP A 1 105 ? -29.292 -0.801 0.776 1 95.04 105 ASP A CA 1
ATOM 766 C C . ASP A 1 105 ? -28.167 -1.826 0.894 1 95.04 105 ASP A C 1
ATOM 768 O O . ASP A 1 105 ? -28.377 -3.016 0.651 1 95.04 105 ASP A O 1
ATOM 772 N N . GLY A 1 106 ? -26.984 -1.333 1.124 1 94 106 GLY A N 1
ATOM 773 C CA . GLY A 1 106 ? -25.858 -2.236 1.299 1 94 106 GLY A CA 1
ATOM 774 C C . GLY A 1 106 ? -25.154 -2.571 -0.003 1 94 106 GLY A C 1
ATOM 775 O O . GLY A 1 106 ? -24.27 -3.43 -0.034 1 94 106 GLY A O 1
ATOM 776 N N . LYS A 1 107 ? -25.532 -1.834 -0.989 1 94.82 107 LYS A N 1
ATOM 777 C CA . LYS A 1 107 ? -24.934 -2.079 -2.299 1 94.82 107 LYS A CA 1
ATOM 778 C C . LYS A 1 107 ? -23.637 -1.292 -2.467 1 94.82 107 LYS A C 1
ATOM 780 O O . LYS A 1 107 ? -23.54 -0.144 -2.029 1 94.82 107 LYS A O 1
ATOM 785 N N . LEU A 1 108 ? -22.69 -1.948 -3.141 1 94.54 108 LEU A N 1
ATOM 786 C CA . LEU A 1 108 ? -21.372 -1.352 -3.333 1 94.54 108 LEU A CA 1
ATOM 787 C C . LEU A 1 108 ? -21.456 -0.129 -4.241 1 94.54 108 LEU A C 1
ATOM 789 O O . LEU A 1 108 ? -22.022 -0.2 -5.334 1 94.54 108 LEU A O 1
ATOM 793 N N . THR A 1 109 ? -20.86 0.959 -3.792 1 91.43 109 THR A N 1
ATOM 794 C CA . THR A 1 109 ? -20.893 2.168 -4.608 1 91.43 109 THR A CA 1
ATOM 795 C C . THR A 1 109 ? -19.48 2.676 -4.88 1 91.43 109 THR A C 1
ATOM 797 O O . THR A 1 109 ? -19.276 3.519 -5.756 1 91.43 109 THR A O 1
ATOM 800 N N . GLY A 1 110 ? -18.529 2.152 -4.122 1 91.39 110 GLY A N 1
ATOM 801 C CA . GLY A 1 110 ? -17.156 2.596 -4.306 1 91.39 110 GLY A CA 1
ATOM 802 C C . GLY A 1 110 ? -16.191 1.978 -3.313 1 91.39 110 GLY A C 1
ATOM 803 O O . GLY A 1 110 ? -16.467 0.918 -2.748 1 91.39 110 GLY A O 1
ATOM 804 N N . ILE A 1 111 ? -15.073 2.605 -3.191 1 92.24 111 ILE A N 1
ATOM 805 C CA . ILE A 1 111 ? -14.047 2.173 -2.249 1 92.24 111 ILE A CA 1
ATOM 806 C C . ILE A 1 111 ? -13.22 3.375 -1.8 1 92.24 111 ILE A C 1
ATOM 808 O O . ILE A 1 111 ? -12.938 4.274 -2.595 1 92.24 111 ILE A O 1
ATOM 812 N N . VAL A 1 112 ? -12.912 3.374 -0.549 1 89.99 112 VAL A N 1
ATOM 813 C CA . VAL A 1 112 ? -12.055 4.429 -0.019 1 89.99 112 VAL A CA 1
ATOM 814 C C . VAL A 1 112 ? -10.805 3.815 0.608 1 89.99 112 VAL A C 1
ATOM 816 O O . VAL A 1 112 ? -10.867 2.732 1.196 1 89.99 112 VAL A O 1
ATOM 819 N N . THR A 1 113 ? -9.732 4.572 0.489 1 89.28 113 THR A N 1
ATOM 820 C CA . THR A 1 113 ? -8.455 4.053 0.968 1 89.28 113 THR A CA 1
ATOM 821 C C . THR A 1 113 ? -7.78 5.053 1.901 1 89.28 113 THR A C 1
ATOM 823 O O . THR A 1 113 ? -8.185 6.215 1.972 1 89.28 113 THR A O 1
ATOM 826 N N . LEU A 1 114 ? -6.812 4.574 2.565 1 87.33 114 LEU A N 1
ATOM 827 C CA . LEU A 1 114 ? -5.957 5.442 3.367 1 87.33 114 LEU A CA 1
ATOM 828 C C . LEU A 1 114 ? -5.349 6.548 2.511 1 87.33 114 LEU A C 1
ATOM 830 O O . LEU A 1 114 ? -5.255 7.697 2.948 1 87.33 114 LEU A O 1
ATOM 834 N N . ASP A 1 115 ? -4.966 6.2 1.273 1 86.06 115 ASP A N 1
ATOM 835 C CA . ASP A 1 115 ? -4.401 7.195 0.367 1 86.06 115 ASP A CA 1
ATOM 836 C C . ASP A 1 115 ? -5.388 8.333 0.116 1 86.06 115 ASP A C 1
ATOM 838 O O . ASP A 1 115 ? -4.991 9.496 0.016 1 86.06 115 ASP A O 1
ATOM 842 N N . ASP A 1 116 ? -6.605 8.025 -0.029 1 84.81 116 ASP A N 1
ATOM 843 C CA . ASP A 1 116 ? -7.634 9.037 -0.249 1 84.81 116 ASP A CA 1
ATOM 844 C C . ASP A 1 116 ? -7.716 10.003 0.932 1 84.81 116 ASP A C 1
ATOM 846 O O . ASP A 1 116 ? -7.866 11.211 0.742 1 84.81 116 ASP A O 1
ATOM 850 N N . LEU A 1 117 ? -7.666 9.423 2.141 1 84.93 117 LEU A N 1
ATOM 851 C CA . LEU A 1 117 ? -7.709 10.239 3.35 1 84.93 117 LEU A CA 1
ATOM 852 C C . LEU A 1 117 ? -6.511 11.18 3.414 1 84.93 117 LEU A C 1
ATOM 854 O O . LEU A 1 117 ? -6.668 12.376 3.667 1 84.93 117 LEU A O 1
ATOM 858 N N . VAL A 1 118 ? -5.36 10.641 3.135 1 87.34 118 VAL A N 1
ATOM 859 C CA . VAL A 1 118 ? -4.126 11.418 3.206 1 87.34 118 VAL A CA 1
ATOM 860 C C . VAL A 1 118 ? -4.171 12.552 2.185 1 87.34 118 VAL A C 1
ATOM 862 O O . VAL A 1 118 ? -3.793 13.686 2.49 1 87.34 118 VAL A O 1
ATOM 865 N N . ALA A 1 119 ? -4.597 12.229 1.03 1 84.71 119 ALA A N 1
ATOM 866 C CA . ALA A 1 119 ? -4.711 13.243 -0.016 1 84.71 119 ALA A CA 1
ATOM 867 C C . ALA A 1 119 ? -5.641 14.373 0.414 1 84.71 119 ALA A C 1
ATOM 869 O O . ALA A 1 119 ? -5.349 15.548 0.183 1 84.71 119 ALA A O 1
ATOM 870 N N . THR A 1 120 ? -6.715 14.019 1.002 1 84.01 120 THR A N 1
ATOM 871 C CA . THR A 1 120 ? -7.689 15.009 1.448 1 84.01 120 THR A CA 1
ATOM 872 C C . THR A 1 120 ? -7.089 15.913 2.52 1 84.01 120 THR A C 1
ATOM 874 O O . THR A 1 120 ? -7.242 17.135 2.466 1 84.01 120 THR A O 1
ATOM 877 N N . ILE A 1 121 ? -6.483 15.32 3.5 1 84.06 121 ILE A N 1
ATOM 878 C CA . ILE A 1 121 ? -5.841 16.081 4.566 1 84.06 121 ILE A CA 1
ATOM 879 C C . ILE A 1 121 ? -4.787 17.013 3.971 1 84.06 121 ILE A C 1
ATOM 881 O O . ILE A 1 121 ? -4.695 18.181 4.356 1 84.06 121 ILE A O 1
ATOM 885 N N . GLY A 1 122 ? -4.005 16.487 3.039 1 85.3 122 GLY A N 1
ATOM 886 C CA . GLY A 1 122 ? -3 17.302 2.376 1 85.3 122 GLY A CA 1
ATOM 887 C C . GLY A 1 122 ? -3.578 18.533 1.704 1 85.3 122 GLY A C 1
ATOM 888 O O . GLY A 1 122 ? -3.02 19.627 1.814 1 85.3 122 GLY A O 1
ATOM 889 N N . GLU A 1 123 ? -4.615 18.346 1.037 1 83.8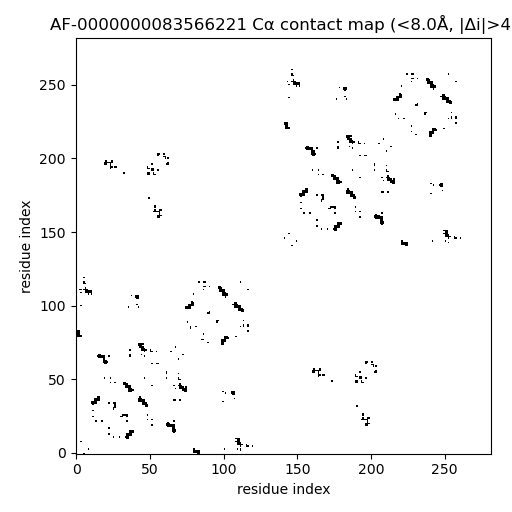9 123 GLU A N 1
ATOM 890 C CA . GLU A 1 123 ? -5.274 19.458 0.358 1 83.89 123 GLU A CA 1
ATOM 891 C C . GLU A 1 123 ? -5.756 20.506 1.357 1 83.89 123 GLU A C 1
ATOM 893 O O . GLU A 1 123 ? -5.612 21.708 1.122 1 83.89 123 GLU A O 1
ATOM 898 N N . GLN A 1 124 ? -6.326 20.039 2.438 1 83.03 124 GLN A N 1
ATOM 899 C CA . GLN A 1 124 ? -6.845 20.949 3.453 1 83.03 124 GLN A CA 1
ATOM 900 C C . GLN A 1 124 ? -5.718 21.735 4.116 1 83.03 124 GLN A C 1
ATOM 902 O O . GLN A 1 124 ? -5.859 22.931 4.379 1 83.03 124 GLN A O 1
ATOM 907 N N . LEU A 1 125 ? -4.711 21.118 4.352 1 84.64 125 LEU A N 1
ATOM 908 C CA . LEU A 1 125 ? -3.574 21.783 4.979 1 84.64 125 LEU A CA 1
ATOM 909 C C . LEU A 1 125 ? -2.966 22.821 4.041 1 84.64 125 LEU A C 1
ATOM 911 O O . LEU A 1 125 ? -2.517 23.879 4.487 1 84.64 125 LEU A O 1
ATOM 915 N N . GLU A 1 126 ? -2.901 22.438 2.827 1 85.82 126 GLU A N 1
ATOM 916 C CA . GLU A 1 126 ? -2.413 23.399 1.842 1 85.82 126 GLU A CA 1
ATOM 917 C C . GLU A 1 126 ? -3.273 24.66 1.828 1 85.82 126 GLU A C 1
ATOM 919 O O . GLU A 1 126 ? -2.75 25.773 1.736 1 85.82 126 GLU A O 1
ATOM 924 N N . ASN A 1 127 ? -4.529 24.439 1.934 1 85.29 127 ASN A N 1
ATOM 925 C CA . ASN A 1 127 ? -5.444 25.574 1.979 1 85.29 127 ASN A CA 1
ATOM 926 C C . ASN A 1 127 ? -5.195 26.446 3.207 1 85.29 127 ASN A C 1
ATOM 928 O O . ASN A 1 127 ? -5.216 27.675 3.115 1 85.29 127 ASN A O 1
ATOM 932 N N . VAL A 1 128 ? -5.009 25.836 4.299 1 81.45 128 VAL A N 1
ATOM 933 C CA . VAL A 1 128 ? -4.731 26.555 5.538 1 81.45 128 VAL A CA 1
ATOM 934 C C . VAL A 1 128 ? -3.398 27.29 5.421 1 81.45 128 VAL A C 1
ATOM 936 O O . VAL A 1 128 ? -3.291 28.457 5.803 1 81.45 128 VAL A O 1
ATOM 939 N N . ALA A 1 129 ? -2.439 26.609 4.873 1 82.78 129 ALA A N 1
ATOM 940 C CA . ALA A 1 129 ? -1.122 27.219 4.707 1 82.78 129 ALA A CA 1
ATOM 941 C C . ALA A 1 129 ? -1.195 28.442 3.798 1 82.78 129 ALA A C 1
ATOM 943 O O . ALA A 1 129 ? -0.55 29.46 4.064 1 82.78 129 ALA A O 1
ATOM 944 N N . ASP A 1 130 ? -1.928 28.327 2.796 1 87.72 130 ASP A N 1
ATOM 945 C CA . ASP A 1 130 ? -2.113 29.443 1.874 1 87.72 130 ASP A CA 1
ATOM 946 C C . ASP A 1 130 ? -2.762 30.633 2.575 1 87.72 130 ASP A C 1
ATOM 948 O O . ASP A 1 130 ? -2.379 31.782 2.343 1 87.72 130 ASP A O 1
ATOM 952 N N . THR A 1 131 ? -3.68 30.257 3.468 1 87.36 131 THR A N 1
ATOM 953 C CA . THR A 1 131 ? -4.37 31.304 4.214 1 87.36 131 THR A CA 1
ATOM 954 C C . THR A 1 131 ? -3.422 31.981 5.199 1 87.36 131 THR A C 1
ATOM 956 O O . THR A 1 131 ? -3.416 33.208 5.32 1 87.36 131 THR A O 1
ATOM 959 N N . ILE A 1 132 ? -2.58 31.28 5.79 1 80.98 132 ILE A N 1
ATOM 960 C CA . ILE A 1 132 ? -1.621 31.807 6.755 1 80.98 132 ILE A CA 1
ATOM 961 C C . ILE A 1 132 ? -0.578 32.659 6.034 1 80.98 132 ILE A C 1
ATOM 963 O O . ILE A 1 132 ? -0.191 33.723 6.523 1 80.98 132 ILE A O 1
ATOM 967 N N . GLU A 1 133 ? -0.119 32.078 4.899 1 85 133 GLU A N 1
ATOM 968 C CA . GLU A 1 133 ? 0.883 32.81 4.13 1 85 133 GLU A CA 1
ATOM 969 C C . GLU A 1 133 ? 0.341 34.156 3.656 1 85 133 GLU A C 1
ATOM 971 O O . GLU A 1 133 ? 1.079 35.141 3.593 1 85 133 GLU A O 1
ATOM 976 N N . THR A 1 134 ? -0.847 34.14 3.362 1 85.57 134 THR A N 1
ATOM 977 C CA . THR A 1 134 ? -1.473 35.367 2.882 1 85.57 134 THR A CA 1
ATOM 978 C C . THR A 1 134 ? -1.722 36.335 4.035 1 85.57 134 THR A C 1
ATOM 980 O O . THR A 1 134 ? -1.68 37.553 3.851 1 85.57 134 THR A O 1
ATOM 983 N N . GLN A 1 135 ? -1.927 35.735 5.282 1 79.52 135 GLN A N 1
ATOM 984 C CA . GLN A 1 135 ? -2.275 36.565 6.43 1 79.52 135 GLN A CA 1
ATOM 985 C C . GLN A 1 135 ? -1.038 36.911 7.253 1 79.52 135 GLN A C 1
ATOM 987 O O . GLN A 1 135 ? -1.073 37.823 8.083 1 79.52 135 GLN A O 1
ATOM 992 N N . SER A 1 136 ? -0.056 36.019 7.258 1 70.39 136 SER A N 1
ATOM 993 C CA . SER A 1 136 ? 1.131 36.244 8.077 1 70.39 136 SER A CA 1
ATOM 994 C C . SER A 1 136 ? 1.94 37.431 7.564 1 70.39 136 SER A C 1
ATOM 996 O O . SER A 1 136 ? 2.215 37.53 6.367 1 70.39 136 SER A O 1
ATOM 998 N N . PRO A 1 137 ? 2.127 38.471 8.324 1 64.95 137 PRO A N 1
ATOM 999 C CA . PRO A 1 137 ? 2.98 39.598 7.941 1 64.95 137 PRO A CA 1
ATOM 1000 C C . PRO A 1 137 ? 4.389 39.163 7.543 1 64.95 137 PRO A C 1
ATOM 1002 O O . PRO A 1 137 ? 4.852 38.099 7.962 1 64.95 137 PRO A O 1
ATOM 1005 N N . GLU A 1 138 ? 4.963 39.533 6.405 1 57.27 138 GLU A N 1
ATOM 1006 C CA . GLU A 1 138 ? 6.354 39.3 6.025 1 57.27 138 GLU A CA 1
ATOM 1007 C C . GLU A 1 138 ? 7.269 39.314 7.246 1 57.27 138 GLU A C 1
ATOM 1009 O O . GLU A 1 138 ? 7.303 40.295 7.992 1 57.27 138 GLU A O 1
ATOM 1014 N N . TYR A 1 139 ? 7.288 38.33 8.007 1 50.53 139 TYR A N 1
ATOM 1015 C CA . TYR A 1 139 ? 8.177 38.414 9.161 1 50.53 139 TYR A CA 1
ATOM 1016 C C . TYR A 1 139 ? 9.524 39.009 8.769 1 50.53 139 TYR A C 1
ATOM 1018 O O . TYR A 1 139 ? 10.301 38.379 8.048 1 50.53 139 TYR A O 1
ATOM 1026 N N . SER A 1 140 ? 9.651 40.241 8.345 1 51.38 140 SER A N 1
ATOM 1027 C CA . SER A 1 140 ? 10.923 40.956 8.348 1 51.38 140 SER A CA 1
ATOM 1028 C C . SER A 1 140 ? 11.61 40.857 9.706 1 51.38 140 SER A C 1
ATOM 1030 O O . SER A 1 140 ? 10.997 41.135 10.739 1 51.38 140 SER A O 1
ATOM 1032 N N . PRO A 1 141 ? 12.734 40.178 9.561 1 46.88 141 PRO A N 1
ATOM 1033 C CA . PRO A 1 141 ? 13.505 40.57 10.743 1 46.88 141 PRO A CA 1
ATOM 1034 C C . PRO A 1 141 ? 13.539 42.082 10.951 1 46.88 141 PRO A C 1
ATOM 1036 O O . PRO A 1 141 ? 13.405 42.844 9.99 1 46.88 141 PRO A O 1
ATOM 1039 N N . MET B 1 1 ? 15.243 15.277 12.617 1 50.24 1 MET B N 1
ATOM 1040 C CA . MET B 1 1 ? 14.912 13.857 12.55 1 50.24 1 MET B CA 1
ATOM 1041 C C . MET B 1 1 ? 15.313 13.268 11.201 1 50.24 1 MET B C 1
ATOM 1043 O O . MET B 1 1 ? 15.022 13.848 10.154 1 50.24 1 MET B O 1
ATOM 1047 N N . SER B 1 2 ? 16.392 12.5 11.176 1 55.13 2 SER B N 1
ATOM 1048 C CA . SER B 1 2 ? 16.984 11.945 9.963 1 55.13 2 SER B CA 1
ATOM 1049 C C . SER B 1 2 ? 16.217 10.716 9.485 1 55.13 2 SER B C 1
ATOM 1051 O O . SER B 1 2 ? 15.402 10.161 10.224 1 55.13 2 SER B O 1
ATOM 1053 N N . VAL B 1 3 ? 16.222 10.349 8.21 1 59.12 3 VAL B N 1
ATOM 1054 C CA . VAL B 1 3 ? 15.561 9.223 7.558 1 59.12 3 VAL B CA 1
ATOM 1055 C C . VAL B 1 3 ? 15.828 7.941 8.345 1 59.12 3 VAL B C 1
ATOM 1057 O O . VAL B 1 3 ? 14.944 7.092 8.478 1 59.12 3 VAL B O 1
ATOM 1060 N N . ILE B 1 4 ? 16.943 7.893 8.818 1 54.5 4 ILE B N 1
ATOM 1061 C CA . ILE B 1 4 ? 17.33 6.671 9.516 1 54.5 4 ILE B CA 1
ATOM 1062 C C . ILE B 1 4 ? 16.481 6.505 10.774 1 54.5 4 ILE B C 1
ATOM 1064 O O . ILE B 1 4 ? 16.245 5.382 11.227 1 54.5 4 ILE B O 1
ATOM 1068 N N . GLU B 1 5 ? 16.089 7.588 11.272 1 60.55 5 GLU B N 1
ATOM 1069 C CA . GLU B 1 5 ? 15.269 7.534 12.479 1 60.55 5 GLU B CA 1
ATOM 1070 C C . GLU B 1 5 ? 13.829 7.149 12.152 1 60.55 5 GLU B C 1
ATOM 1072 O O . GLU B 1 5 ? 13.063 6.778 13.043 1 60.55 5 GLU B O 1
ATOM 1077 N N . LEU B 1 6 ? 13.421 7.401 10.953 1 58.7 6 LEU B N 1
ATOM 1078 C CA . LEU B 1 6 ? 12.035 7.204 10.543 1 58.7 6 LEU B CA 1
ATOM 1079 C C . LEU B 1 6 ? 11.755 5.732 10.261 1 58.7 6 LEU B C 1
ATOM 1081 O O . LEU B 1 6 ? 10.611 5.283 10.363 1 58.7 6 LEU B O 1
ATOM 1085 N N . GLY B 1 7 ? 12.752 4.896 9.743 1 56.27 7 GLY B N 1
ATOM 1086 C CA . GLY B 1 7 ? 12.371 3.606 9.19 1 56.27 7 GLY B CA 1
ATOM 1087 C C . GLY B 1 7 ? 13.002 2.435 9.919 1 56.27 7 GLY B C 1
ATOM 1088 O O . GLY B 1 7 ? 13.955 2.611 10.68 1 56.27 7 GLY B O 1
ATOM 1089 N N . PRO B 1 8 ? 12.085 1.513 10.113 1 54.95 8 PRO B N 1
ATOM 1090 C CA . PRO B 1 8 ? 12.721 0.346 10.73 1 54.95 8 PRO B CA 1
ATOM 1091 C C . PRO B 1 8 ? 14.052 -0.016 10.076 1 54.95 8 PRO B C 1
ATOM 1093 O O . PRO B 1 8 ? 14.214 0.15 8.864 1 54.95 8 PRO B O 1
ATOM 1096 N N . ASN B 1 9 ? 15.077 0.002 10.781 1 60.75 9 ASN B N 1
ATOM 1097 C CA . ASN B 1 9 ? 16.355 -0.637 10.483 1 60.75 9 ASN B CA 1
ATOM 1098 C C . ASN B 1 9 ? 16.172 -2.1 10.091 1 60.75 9 ASN B C 1
ATOM 1100 O O . ASN B 1 9 ? 17.133 -2.769 9.709 1 60.75 9 ASN B O 1
ATOM 1104 N N . ASP B 1 10 ? 14.893 -2.456 9.898 1 75.73 10 ASP B N 1
ATOM 1105 C CA . ASP B 1 10 ? 14.769 -3.885 9.626 1 75.73 10 ASP B CA 1
ATOM 1106 C C . ASP B 1 10 ? 14.332 -4.133 8.184 1 75.73 10 ASP B C 1
ATOM 1108 O O . ASP B 1 10 ? 13.142 -4.299 7.91 1 75.73 10 ASP B O 1
ATOM 1112 N N . VAL B 1 11 ? 15.248 -4.027 7.273 1 90.84 11 VAL B N 1
ATOM 1113 C CA . VAL B 1 11 ? 15.056 -4.266 5.846 1 90.84 11 VAL B CA 1
ATOM 1114 C C . VAL B 1 11 ? 15.262 -5.748 5.538 1 90.84 11 VAL B C 1
ATOM 1116 O O . VAL B 1 11 ? 16.248 -6.347 5.972 1 90.84 11 VAL B O 1
ATOM 1119 N N . VAL B 1 12 ? 14.311 -6.41 5.009 1 95.68 12 VAL B N 1
ATOM 1120 C CA . VAL B 1 12 ? 14.418 -7.799 4.577 1 95.68 12 VAL B CA 1
ATOM 1121 C C . VAL B 1 12 ? 15.075 -7.864 3.2 1 95.68 12 VAL B C 1
ATOM 1123 O O . VAL B 1 12 ? 14.716 -7.104 2.298 1 95.68 12 VAL B O 1
ATOM 1126 N N . THR B 1 13 ? 16.064 -8.707 3.079 1 97.28 13 THR B N 1
ATOM 1127 C CA . THR B 1 13 ? 16.829 -8.754 1.838 1 97.28 13 THR B CA 1
ATOM 1128 C C . THR B 1 13 ? 16.813 -10.161 1.246 1 97.28 13 THR B C 1
ATOM 1130 O O . THR B 1 13 ? 16.41 -11.116 1.913 1 97.28 13 THR B O 1
ATOM 1133 N N . ALA B 1 14 ? 17.171 -10.284 0.01 1 98.15 14 ALA B N 1
ATOM 1134 C CA . ALA B 1 14 ? 17.378 -11.548 -0.693 1 98.15 14 ALA B CA 1
ATOM 1135 C C . ALA B 1 14 ? 18.382 -11.384 -1.831 1 98.15 14 ALA B C 1
ATOM 1137 O O . ALA B 1 14 ? 18.721 -10.261 -2.211 1 98.15 14 ALA B O 1
ATOM 1138 N N . ASP B 1 15 ? 18.801 -12.508 -2.319 1 98.19 15 ASP B N 1
ATOM 1139 C CA . ASP B 1 15 ? 19.682 -12.516 -3.483 1 98.19 15 ASP B CA 1
ATOM 1140 C C . ASP B 1 15 ? 18.877 -12.495 -4.781 1 98.19 15 ASP B C 1
ATOM 1142 O O . ASP B 1 15 ? 17.713 -12.9 -4.802 1 98.19 15 ASP B O 1
ATOM 1146 N N . PRO B 1 16 ? 19.531 -12.03 -5.861 1 98.07 16 PRO B N 1
ATOM 1147 C CA . PRO B 1 16 ? 18.833 -11.969 -7.148 1 98.07 16 PRO B CA 1
ATOM 1148 C C . PRO B 1 16 ? 18.282 -13.325 -7.585 1 98.07 16 PRO B C 1
ATOM 1150 O O . PRO B 1 16 ? 17.27 -13.386 -8.288 1 98.07 16 PRO B O 1
ATOM 1153 N N . ASP B 1 17 ? 18.806 -14.406 -7.108 1 98.06 17 ASP B N 1
ATOM 1154 C CA . ASP B 1 17 ? 18.411 -15.728 -7.585 1 98.06 17 ASP B CA 1
ATOM 1155 C C . ASP B 1 17 ? 17.367 -16.354 -6.664 1 98.06 17 ASP B C 1
ATOM 1157 O O . ASP B 1 17 ? 16.857 -17.441 -6.943 1 98.06 17 ASP B O 1
ATOM 1161 N N . THR B 1 18 ? 17.071 -15.683 -5.567 1 97.81 18 THR B N 1
ATOM 1162 C CA . THR B 1 18 ? 16.043 -16.198 -4.67 1 97.81 18 THR B CA 1
ATOM 1163 C C . THR B 1 18 ? 14.708 -16.332 -5.397 1 97.81 18 THR B C 1
ATOM 1165 O O . THR B 1 18 ? 14.314 -15.44 -6.151 1 97.81 18 THR B O 1
ATOM 1168 N N . ASP B 1 19 ? 14.033 -17.416 -5.243 1 96.84 19 ASP B N 1
ATOM 1169 C CA . ASP B 1 19 ? 12.775 -17.631 -5.951 1 96.84 19 ASP B CA 1
ATOM 1170 C C . ASP B 1 19 ? 11.633 -16.864 -5.288 1 96.84 19 ASP B C 1
ATOM 1172 O O . ASP B 1 19 ? 11.695 -16.557 -4.095 1 96.84 19 ASP B O 1
ATOM 1176 N N . LEU B 1 20 ? 10.548 -16.627 -6.03 1 96.57 20 LEU B N 1
ATOM 1177 C CA . LEU B 1 20 ? 9.443 -15.784 -5.584 1 96.57 20 LEU B CA 1
ATOM 1178 C C . LEU B 1 20 ? 8.66 -16.462 -4.465 1 96.57 20 LEU B C 1
ATOM 1180 O O . LEU B 1 20 ? 8.077 -15.788 -3.612 1 96.57 20 LEU B O 1
ATOM 1184 N N . GLY B 1 21 ? 8.608 -17.766 -4.49 1 96.76 21 GLY B N 1
ATOM 1185 C CA . GLY B 1 21 ? 7.991 -18.448 -3.364 1 96.76 21 GLY B CA 1
ATOM 1186 C C . GLY B 1 21 ? 8.642 -18.116 -2.035 1 96.76 21 GLY B C 1
ATOM 1187 O O . GLY B 1 21 ? 7.952 -17.828 -1.055 1 96.76 21 GLY B O 1
ATOM 1188 N N . THR B 1 22 ? 9.949 -18.174 -2.02 1 97.46 22 THR B N 1
ATOM 1189 C CA . THR B 1 22 ? 10.713 -17.834 -0.825 1 97.46 22 THR B CA 1
ATOM 1190 C C . THR B 1 22 ? 10.516 -16.366 -0.456 1 97.46 22 THR B C 1
ATOM 1192 O O . THR B 1 22 ? 10.365 -16.032 0.721 1 97.46 22 THR B O 1
ATOM 1195 N N . ILE B 1 23 ? 10.52 -15.506 -1.436 1 97.96 23 ILE B N 1
ATOM 1196 C CA . ILE B 1 23 ? 10.306 -14.083 -1.196 1 97.96 23 ILE B CA 1
ATOM 1197 C C . ILE B 1 23 ? 8.922 -13.865 -0.589 1 97.96 23 ILE B C 1
ATOM 1199 O O . ILE B 1 23 ? 8.772 -13.112 0.376 1 97.96 23 ILE B O 1
ATOM 1203 N N . ALA B 1 24 ? 7.941 -14.534 -1.144 1 97.39 24 ALA B N 1
ATOM 1204 C CA . ALA B 1 24 ? 6.586 -14.419 -0.612 1 97.39 24 ALA B CA 1
ATOM 1205 C C . ALA B 1 24 ? 6.53 -14.862 0.847 1 97.39 24 ALA B C 1
ATOM 1207 O O . ALA B 1 24 ? 5.854 -14.236 1.667 1 97.39 24 ALA B O 1
ATOM 1208 N N . GLN B 1 25 ? 7.256 -15.884 1.18 1 97.32 25 GLN B N 1
ATOM 1209 C CA . GLN B 1 25 ? 7.323 -16.357 2.559 1 97.32 25 GLN B CA 1
ATOM 1210 C C . GLN B 1 25 ? 7.98 -15.32 3.465 1 97.32 25 GLN B C 1
ATOM 1212 O O . GLN B 1 25 ? 7.549 -15.12 4.602 1 97.32 25 GLN B O 1
ATOM 1217 N N . ARG B 1 26 ? 8.99 -14.69 2.966 1 96.86 26 ARG B N 1
ATOM 1218 C CA . ARG B 1 26 ? 9.665 -13.65 3.736 1 96.86 26 ARG B CA 1
ATOM 1219 C C . ARG B 1 26 ? 8.743 -12.459 3.974 1 96.86 26 ARG B C 1
ATOM 1221 O O . ARG B 1 26 ? 8.736 -11.881 5.063 1 96.86 26 ARG B O 1
ATOM 1228 N N . LEU B 1 27 ? 8.009 -12.105 2.932 1 95.94 27 LEU B N 1
ATOM 1229 C CA . LEU B 1 27 ? 7.032 -11.034 3.096 1 95.94 27 LEU B CA 1
ATOM 1230 C C . LEU B 1 27 ? 6.051 -11.36 4.217 1 95.94 27 LEU B C 1
ATOM 1232 O O . LEU B 1 27 ? 5.786 -10.519 5.079 1 95.94 27 LEU B O 1
ATOM 1236 N N . ALA B 1 28 ? 5.592 -12.58 4.218 1 95 28 ALA B N 1
ATOM 1237 C CA . ALA B 1 28 ? 4.599 -13.02 5.195 1 95 28 ALA B CA 1
ATOM 1238 C C . ALA B 1 28 ? 5.199 -13.081 6.597 1 95 28 ALA B C 1
ATOM 1240 O O . ALA B 1 28 ? 4.629 -12.538 7.546 1 95 28 ALA B O 1
ATOM 1241 N N . SER B 1 29 ? 6.326 -13.7 6.737 1 95.62 29 SER B N 1
ATOM 1242 C CA . SER B 1 29 ? 6.94 -13.965 8.034 1 95.62 29 SER B CA 1
ATOM 1243 C C . SER B 1 29 ? 7.403 -12.673 8.7 1 95.62 29 SER B C 1
ATOM 1245 O O . SER B 1 29 ? 7.408 -12.569 9.929 1 95.62 29 SER B O 1
ATOM 1247 N N . ASN B 1 30 ? 7.793 -11.648 7.945 1 94.22 30 ASN B N 1
ATOM 1248 C CA . ASN B 1 30 ? 8.298 -10.396 8.498 1 94.22 30 ASN B CA 1
ATOM 1249 C C . ASN B 1 30 ? 7.235 -9.302 8.473 1 94.22 30 ASN B C 1
ATOM 1251 O O . ASN B 1 30 ? 7.479 -8.183 8.926 1 94.22 30 ASN B O 1
ATOM 1255 N N . ASN B 1 31 ? 6.105 -9.629 7.872 1 92.35 31 ASN B N 1
ATOM 1256 C CA . ASN B 1 31 ? 4.986 -8.701 7.748 1 92.35 31 ASN B CA 1
ATOM 1257 C C . ASN B 1 31 ? 5.404 -7.408 7.054 1 92.35 31 ASN B C 1
ATOM 1259 O O . ASN B 1 31 ? 5.146 -6.315 7.561 1 92.35 31 ASN B O 1
ATOM 1263 N N . VAL B 1 32 ? 6.1 -7.565 5.904 1 92.77 32 VAL B N 1
ATOM 1264 C CA . VAL B 1 32 ? 6.527 -6.442 5.076 1 92.77 32 VAL B CA 1
ATOM 1265 C C . VAL B 1 32 ? 5.993 -6.613 3.656 1 92.77 32 VAL B C 1
ATOM 1267 O O . VAL B 1 32 ? 5.614 -7.717 3.258 1 92.77 32 VAL B O 1
ATOM 1270 N N . GLY B 1 33 ? 5.944 -5.526 2.881 1 94.31 33 GLY B N 1
ATOM 1271 C CA . GLY B 1 33 ? 5.393 -5.572 1.536 1 94.31 33 GLY B CA 1
ATOM 1272 C C . GLY B 1 33 ? 6.456 -5.54 0.454 1 94.31 33 GLY B C 1
ATOM 1273 O O . GLY B 1 33 ? 6.138 -5.453 -0.734 1 94.31 33 GLY B O 1
ATOM 1274 N N . ALA B 1 34 ? 7.718 -5.587 0.954 1 95.92 34 ALA B N 1
ATOM 1275 C CA . ALA B 1 34 ? 8.799 -5.542 -0.027 1 95.92 34 ALA B CA 1
ATOM 1276 C C . ALA B 1 34 ? 10.056 -6.22 0.51 1 95.92 34 ALA B C 1
ATOM 1278 O O . ALA B 1 34 ? 10.283 -6.25 1.721 1 95.92 34 ALA B O 1
ATOM 1279 N N . VAL B 1 35 ? 10.8 -6.761 -0.386 1 97.16 35 VAL B N 1
ATOM 1280 C CA . VAL B 1 35 ? 12.127 -7.311 -0.134 1 97.16 35 VAL B CA 1
ATOM 1281 C C . VAL B 1 35 ? 13.151 -6.623 -1.034 1 97.16 35 VAL B C 1
ATOM 1283 O O . VAL B 1 35 ? 12.939 -6.495 -2.242 1 97.16 35 VAL B O 1
ATOM 1286 N N . VAL B 1 36 ? 14.21 -6.145 -0.448 1 97.7 36 VAL B N 1
ATOM 1287 C CA . VAL B 1 36 ? 15.269 -5.526 -1.238 1 97.7 36 VAL B CA 1
ATOM 1288 C C . VAL B 1 36 ? 16.239 -6.596 -1.732 1 97.7 36 VAL B C 1
ATOM 1290 O O . VAL B 1 36 ? 16.699 -7.433 -0.952 1 97.7 36 VAL B O 1
ATOM 1293 N N . ILE B 1 37 ? 16.464 -6.585 -2.989 1 98.46 37 ILE B N 1
ATOM 1294 C CA . ILE B 1 37 ? 17.416 -7.511 -3.591 1 98.46 37 ILE B CA 1
ATOM 1295 C C . ILE B 1 37 ? 18.817 -6.903 -3.561 1 98.46 37 ILE B C 1
ATOM 1297 O O . ILE B 1 37 ? 19.024 -5.784 -4.034 1 98.46 37 ILE B O 1
ATOM 1301 N N . VAL B 1 38 ? 19.764 -7.666 -3.01 1 98.09 38 VAL B N 1
ATOM 1302 C CA . VAL B 1 38 ? 21.087 -7.093 -2.778 1 98.09 38 VAL B CA 1
ATOM 1303 C C . VAL B 1 38 ? 22.154 -7.988 -3.405 1 98.09 38 VAL B C 1
ATOM 1305 O O . VAL B 1 38 ? 21.986 -9.208 -3.478 1 98.09 38 VAL B O 1
ATOM 1308 N N . GLU B 1 39 ? 23.119 -7.361 -3.904 1 97.3 39 GLU B N 1
ATOM 1309 C CA . GLU B 1 39 ? 24.395 -7.95 -4.301 1 97.3 39 GLU B CA 1
ATOM 1310 C C . GLU B 1 39 ? 25.565 -7.239 -3.627 1 97.3 39 GLU B C 1
ATOM 1312 O O . GLU B 1 39 ? 25.729 -6.026 -3.775 1 97.3 39 GLU B O 1
ATOM 1317 N N . ASN B 1 40 ? 26.395 -7.919 -2.867 1 95.39 40 ASN B N 1
ATOM 1318 C CA . ASN B 1 40 ? 27.499 -7.321 -2.125 1 95.39 40 ASN B CA 1
ATOM 1319 C C . ASN B 1 40 ? 27.024 -6.169 -1.245 1 95.39 40 ASN B C 1
ATOM 1321 O O . ASN B 1 40 ? 27.606 -5.083 -1.267 1 95.39 40 ASN B O 1
ATOM 1325 N N . ASP B 1 41 ? 25.838 -6.335 -0.594 1 93.87 41 ASP B N 1
ATOM 1326 C CA . ASP B 1 41 ? 25.228 -5.421 0.368 1 93.87 41 ASP B CA 1
ATOM 1327 C C . ASP B 1 41 ? 24.746 -4.145 -0.318 1 93.87 41 ASP B C 1
ATOM 1329 O O . ASP B 1 41 ? 24.39 -3.172 0.35 1 93.87 41 ASP B O 1
ATOM 1333 N N . GLU B 1 42 ? 24.794 -4.152 -1.616 1 96.75 42 GLU B N 1
ATOM 1334 C CA . GLU B 1 42 ? 24.253 -3.034 -2.383 1 96.75 42 GLU B CA 1
ATOM 1335 C C . GLU B 1 42 ? 22.881 -3.374 -2.959 1 96.75 42 GLU B C 1
ATOM 1337 O O . GLU B 1 42 ? 22.688 -4.453 -3.523 1 96.75 42 GLU B O 1
ATOM 1342 N N . PRO B 1 43 ? 22.001 -2.464 -2.82 1 97.38 43 PRO B N 1
ATOM 1343 C CA . PRO B 1 43 ? 20.685 -2.723 -3.409 1 97.38 43 PRO B CA 1
ATOM 1344 C C . PRO B 1 43 ? 20.708 -2.707 -4.935 1 97.38 43 PRO B C 1
ATOM 1346 O O . PRO B 1 43 ? 21.118 -1.713 -5.54 1 97.38 43 PRO B O 1
ATOM 1349 N N . VAL B 1 44 ? 20.278 -3.773 -5.529 1 97.89 44 VAL B N 1
ATOM 1350 C CA . VAL B 1 44 ? 20.282 -3.844 -6.986 1 97.89 44 VAL B CA 1
ATOM 1351 C C . VAL B 1 44 ? 18.848 -3.918 -7.504 1 97.89 44 VAL B C 1
ATOM 1353 O O . VAL B 1 44 ? 18.609 -3.789 -8.707 1 97.89 44 VAL B O 1
ATOM 1356 N N . GLY B 1 45 ? 17.871 -4.176 -6.612 1 97.72 45 GLY B N 1
ATOM 1357 C CA . GLY B 1 45 ? 16.47 -4.252 -6.993 1 97.72 45 GLY B CA 1
ATOM 1358 C C . GLY B 1 45 ? 15.531 -4.311 -5.803 1 97.72 45 GLY B C 1
ATOM 1359 O O . GLY B 1 45 ? 15.974 -4.271 -4.653 1 97.72 45 GLY B O 1
ATOM 1360 N N . ILE B 1 46 ? 14.272 -4.362 -6.071 1 97.22 46 ILE B N 1
ATOM 1361 C CA . ILE B 1 46 ? 13.235 -4.496 -5.054 1 97.22 46 ILE B CA 1
ATOM 1362 C C . ILE B 1 46 ? 12.072 -5.315 -5.608 1 97.22 46 ILE B C 1
ATOM 1364 O O . ILE B 1 46 ? 11.681 -5.145 -6.766 1 97.22 46 ILE B O 1
ATOM 1368 N N . VAL B 1 47 ? 11.548 -6.234 -4.819 1 97.44 47 VAL B N 1
ATOM 1369 C CA . VAL B 1 47 ? 10.348 -6.998 -5.143 1 97.44 47 VAL B CA 1
ATOM 1370 C C . VAL B 1 47 ? 9.256 -6.705 -4.117 1 97.44 47 VAL B C 1
ATOM 1372 O O . VAL B 1 47 ? 9.483 -6.816 -2.91 1 97.44 47 VAL B O 1
ATOM 1375 N N . THR B 1 48 ? 8.145 -6.31 -4.584 1 95.91 48 THR B N 1
ATOM 1376 C CA . THR B 1 48 ? 7.019 -6.029 -3.7 1 95.91 48 THR B CA 1
ATOM 1377 C C . THR B 1 48 ? 5.951 -7.112 -3.823 1 95.91 48 THR B C 1
ATOM 1379 O O . THR B 1 48 ? 6.013 -7.953 -4.723 1 95.91 48 THR B O 1
ATOM 1382 N N . ASP B 1 49 ? 5.088 -7.118 -2.865 1 95.6 49 ASP B N 1
ATOM 1383 C CA . ASP B 1 49 ? 3.959 -8.036 -2.968 1 95.6 49 ASP B CA 1
ATOM 1384 C C . ASP B 1 49 ? 3.168 -7.793 -4.252 1 95.6 49 ASP B C 1
ATOM 1386 O O . ASP B 1 49 ? 2.684 -8.739 -4.877 1 95.6 49 ASP B O 1
ATOM 1390 N N . ARG B 1 50 ? 3.123 -6.589 -4.694 1 95.22 50 ARG B N 1
ATOM 1391 C CA . ARG B 1 50 ? 2.449 -6.297 -5.955 1 95.22 50 ARG B CA 1
ATOM 1392 C C . ARG B 1 50 ? 3.168 -6.959 -7.126 1 95.22 50 ARG B C 1
ATOM 1394 O O . ARG B 1 50 ? 2.527 -7.506 -8.025 1 95.22 50 ARG B O 1
ATOM 1401 N N . ASP B 1 51 ? 4.433 -6.878 -7.218 1 95.85 51 ASP B N 1
ATOM 1402 C CA . ASP B 1 51 ? 5.193 -7.527 -8.282 1 95.85 51 ASP B CA 1
ATOM 1403 C C . ASP B 1 51 ? 4.824 -9.004 -8.398 1 95.85 51 ASP B C 1
ATOM 1405 O O . ASP B 1 51 ? 4.633 -9.518 -9.502 1 95.85 51 ASP B O 1
ATOM 1409 N N . ILE B 1 52 ? 4.763 -9.616 -7.224 1 96.83 52 ILE B N 1
ATOM 1410 C CA . ILE B 1 52 ? 4.468 -11.044 -7.188 1 96.83 52 ILE B CA 1
ATOM 1411 C C . ILE B 1 52 ? 3.033 -11.286 -7.653 1 96.83 52 ILE B C 1
ATOM 1413 O O . ILE B 1 52 ? 2.782 -12.167 -8.479 1 96.83 52 ILE B O 1
ATOM 1417 N N . ALA B 1 53 ? 2.158 -10.521 -7.149 1 96.31 53 ALA B N 1
ATOM 1418 C CA . ALA B 1 53 ? 0.746 -10.675 -7.489 1 96.31 53 ALA B CA 1
ATOM 1419 C C . ALA B 1 53 ? 0.522 -10.519 -8.99 1 96.31 53 ALA B C 1
ATOM 1421 O O . ALA B 1 53 ? -0.217 -11.298 -9.598 1 96.31 53 ALA B O 1
ATOM 1422 N N . LEU B 1 54 ? 1.14 -9.516 -9.577 1 95.77 54 LEU B N 1
ATOM 1423 C CA . LEU B 1 54 ? 0.934 -9.236 -10.993 1 95.77 54 LEU B CA 1
ATOM 1424 C C . LEU B 1 54 ? 1.53 -10.34 -11.859 1 95.77 54 LEU B C 1
ATOM 1426 O O . LEU B 1 54 ? 1.057 -10.588 -12.97 1 95.77 54 LEU B O 1
ATOM 1430 N N . GLU B 1 55 ? 2.473 -11.014 -11.325 1 95.47 55 GLU B N 1
ATOM 1431 C CA . GLU B 1 55 ? 3.064 -12.13 -12.057 1 95.47 55 GLU B CA 1
ATOM 1432 C C . GLU B 1 55 ? 2.097 -13.307 -12.145 1 95.47 55 GLU B C 1
ATOM 1434 O O . GLU B 1 55 ? 2.154 -14.094 -13.093 1 95.47 55 GLU B O 1
ATOM 1439 N N . VAL B 1 56 ? 1.273 -13.534 -11.122 1 94.18 56 VAL B N 1
ATOM 1440 C CA . VAL B 1 56 ? 0.299 -14.619 -11.097 1 94.18 56 VAL B CA 1
ATOM 1441 C C . VAL B 1 56 ? -0.644 -14.495 -12.292 1 94.18 56 VAL B C 1
ATOM 1443 O O . VAL B 1 56 ? -1.078 -15.503 -12.855 1 94.18 56 VAL B O 1
ATOM 1446 N N . GLY B 1 57 ? -0.888 -13.337 -12.837 1 88.49 57 GLY B N 1
ATOM 1447 C CA . GLY B 1 57 ? -1.733 -13.133 -14.002 1 88.49 57 GLY B CA 1
ATOM 1448 C C . GLY B 1 57 ? -0.994 -13.314 -15.315 1 88.49 57 GLY B C 1
ATOM 1449 O O . GLY B 1 57 ? -1.606 -13.299 -16.385 1 88.49 57 GLY B O 1
ATOM 1450 N N . GLN B 1 58 ? 0.208 -13.492 -15.277 1 90.46 58 GLN B N 1
ATOM 1451 C CA . GLN B 1 58 ? 1.021 -13.473 -16.489 1 90.46 58 GLN B CA 1
ATOM 1452 C C . GLN B 1 58 ? 1.706 -14.818 -16.713 1 90.46 58 GLN B C 1
ATOM 1454 O O . GLN B 1 58 ? 2.17 -15.107 -17.818 1 90.46 58 GLN B O 1
ATOM 1459 N N . SER B 1 59 ? 1.899 -15.628 -15.723 1 80.78 59 SER B N 1
ATOM 1460 C CA . SER B 1 59 ? 2.685 -16.852 -15.85 1 80.78 59 SER B CA 1
ATOM 1461 C C . SER B 1 59 ? 2.127 -17.961 -14.964 1 80.78 59 SER B C 1
ATOM 1463 O O . SER B 1 59 ? 1.479 -17.687 -13.952 1 80.78 59 SER B O 1
ATOM 1465 N N . ASP B 1 60 ? 2.583 -19.036 -15.588 1 81.01 60 ASP B N 1
ATOM 1466 C CA . ASP B 1 60 ? 2.382 -20.202 -14.732 1 81.01 60 ASP B CA 1
ATOM 1467 C C . ASP B 1 60 ? 3.612 -20.468 -13.868 1 81.01 60 ASP B C 1
ATOM 1469 O O . ASP B 1 60 ? 4.685 -19.916 -14.12 1 81.01 60 ASP B O 1
ATOM 1473 N N . ASP B 1 61 ? 3.502 -20.976 -12.724 1 87.98 61 ASP B N 1
ATOM 1474 C CA . ASP B 1 61 ? 4.582 -21.374 -11.826 1 87.98 61 ASP B CA 1
ATOM 1475 C C . ASP B 1 61 ? 5.306 -20.153 -11.264 1 87.98 61 ASP B C 1
ATOM 1477 O O . ASP B 1 61 ? 6.533 -20.058 -11.35 1 87.98 61 ASP B O 1
ATOM 1481 N N . VAL B 1 62 ? 4.704 -19.185 -10.858 1 92.63 62 VAL B N 1
ATOM 1482 C CA . VAL B 1 62 ? 5.214 -17.923 -10.332 1 92.63 62 VAL B CA 1
ATOM 1483 C C . VAL B 1 62 ? 6.191 -18.196 -9.191 1 92.63 62 VAL B C 1
ATOM 1485 O O . VAL B 1 62 ? 7.223 -17.53 -9.076 1 92.63 62 VAL B O 1
ATOM 1488 N N . GLU B 1 63 ? 6.007 -19.221 -8.438 1 92.94 63 GLU B N 1
ATOM 1489 C CA . GLU B 1 63 ? 6.786 -19.493 -7.233 1 92.94 63 GLU B CA 1
ATOM 1490 C C . GLU B 1 63 ? 8.237 -19.821 -7.577 1 92.94 63 GLU B C 1
ATOM 1492 O O . GLU B 1 63 ? 9.141 -19.574 -6.776 1 92.94 63 GLU B O 1
ATOM 1497 N N . SER B 1 64 ? 8.487 -20.302 -8.783 1 93.46 64 SER B N 1
ATOM 1498 C CA . SER B 1 64 ? 9.82 -20.778 -9.136 1 93.46 64 SER B CA 1
ATOM 1499 C C . SER B 1 64 ? 10.623 -19.696 -9.85 1 93.46 64 SER B C 1
ATOM 1501 O O . SER B 1 64 ? 11.822 -19.858 -10.085 1 93.46 64 SER B O 1
ATOM 1503 N N . LYS B 1 65 ? 10.013 -18.615 -10.152 1 94.53 65 LYS B N 1
ATOM 1504 C CA . LYS B 1 65 ? 10.723 -17.531 -10.824 1 94.53 65 LYS B CA 1
ATOM 1505 C C . LYS B 1 65 ? 11.723 -16.863 -9.885 1 94.53 65 LYS B C 1
ATOM 1507 O O . LYS B 1 65 ? 11.464 -16.73 -8.687 1 94.53 65 LYS B O 1
ATOM 1512 N N . ALA B 1 66 ? 12.781 -16.384 -10.477 1 97.25 66 ALA B N 1
ATOM 1513 C CA . ALA B 1 66 ? 13.82 -15.712 -9.702 1 97.25 66 ALA B CA 1
ATOM 1514 C C . ALA B 1 66 ? 13.471 -14.243 -9.476 1 97.25 66 ALA B C 1
ATOM 1516 O O . ALA B 1 66 ? 12.836 -13.612 -10.324 1 97.25 66 ALA B O 1
ATOM 1517 N N . ALA B 1 67 ? 13.954 -13.682 -8.391 1 97.68 67 ALA B N 1
ATOM 1518 C CA . ALA B 1 67 ? 13.71 -12.287 -8.034 1 97.68 67 ALA B CA 1
ATOM 1519 C C . ALA B 1 67 ? 14.168 -11.348 -9.147 1 97.68 67 ALA B C 1
ATOM 1521 O O . ALA B 1 67 ? 13.481 -10.376 -9.47 1 97.68 67 ALA B O 1
ATOM 1522 N N . GLU B 1 68 ? 15.3 -11.63 -9.737 1 97.12 68 GLU B N 1
ATOM 1523 C CA . GLU B 1 68 ? 15.887 -10.741 -10.736 1 97.12 68 GLU B CA 1
ATOM 1524 C C . GLU B 1 68 ? 14.99 -10.625 -11.965 1 97.12 68 GLU B C 1
ATOM 1526 O O . GLU B 1 68 ? 15.067 -9.641 -12.705 1 97.12 68 GLU B O 1
ATOM 1531 N N . ASP B 1 69 ? 14.123 -11.575 -12.197 1 95.71 69 ASP B N 1
ATOM 1532 C CA . ASP B 1 69 ? 13.256 -11.58 -13.371 1 95.71 69 ASP B CA 1
ATOM 1533 C C . ASP B 1 69 ? 12.015 -10.719 -13.141 1 95.71 69 ASP B C 1
ATOM 1535 O O . ASP B 1 69 ? 11.291 -10.401 -14.086 1 95.71 69 ASP B O 1
ATOM 1539 N N . VAL B 1 70 ? 11.723 -10.328 -11.883 1 95.73 70 VAL B N 1
ATOM 1540 C CA . VAL B 1 70 ? 10.457 -9.678 -11.559 1 95.73 70 VAL B CA 1
ATOM 1541 C C . VAL B 1 70 ? 10.723 -8.35 -10.854 1 95.73 70 VAL B C 1
ATOM 1543 O O . VAL B 1 70 ? 9.865 -7.465 -10.84 1 95.73 70 VAL B O 1
ATOM 1546 N N . MET B 1 71 ? 11.892 -8.209 -10.337 1 95.59 71 MET B N 1
ATOM 1547 C CA . MET B 1 71 ? 12.209 -7.057 -9.498 1 95.59 71 MET B CA 1
ATOM 1548 C C . MET B 1 71 ? 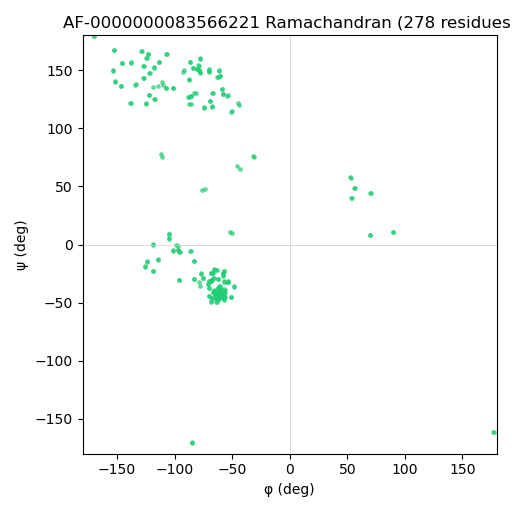12.273 -5.78 -10.33 1 95.59 71 MET B C 1
ATOM 1550 O O . MET B 1 71 ? 12.501 -5.833 -11.54 1 95.59 71 MET B O 1
ATOM 1554 N N . THR B 1 72 ? 11.958 -4.71 -9.699 1 93.05 72 THR B N 1
ATOM 1555 C CA . THR B 1 72 ? 12.356 -3.419 -10.251 1 93.05 72 THR B CA 1
ATOM 1556 C C . THR B 1 72 ? 13.85 -3.184 -10.053 1 93.05 72 THR B C 1
ATOM 1558 O O . THR B 1 72 ? 14.337 -3.168 -8.92 1 93.05 72 THR B O 1
ATOM 1561 N N . GLY B 1 73 ? 14.525 -3.063 -11.06 1 93.58 73 GLY B N 1
ATOM 1562 C CA . GLY B 1 73 ? 15.968 -2.889 -11.005 1 93.58 73 GLY B CA 1
ATOM 1563 C C . GLY B 1 73 ? 16.386 -1.461 -10.708 1 93.58 73 GLY B C 1
ATOM 1564 O O . GLY B 1 73 ? 15.631 -0.522 -10.968 1 93.58 73 GLY B O 1
ATOM 1565 N N . SER B 1 74 ? 17.551 -1.305 -10.062 1 90.16 74 SER B N 1
ATOM 1566 C CA . SER B 1 74 ? 18.188 -0.024 -9.777 1 90.16 74 SER B CA 1
ATOM 1567 C C . SER B 1 74 ? 17.226 0.928 -9.074 1 90.16 74 SER B C 1
ATOM 1569 O O . SER B 1 74 ? 16.991 2.042 -9.547 1 90.16 74 SER B O 1
ATOM 1571 N N . PRO B 1 75 ? 16.754 0.471 -7.965 1 93.89 75 PRO B N 1
ATOM 1572 C CA . PRO B 1 75 ? 15.813 1.335 -7.249 1 93.89 75 PRO B CA 1
ATOM 1573 C C . PRO B 1 75 ? 16.448 2.645 -6.789 1 93.89 75 PRO B C 1
ATOM 1575 O O . PRO B 1 75 ? 17.643 2.682 -6.482 1 93.89 75 PRO B O 1
ATOM 1578 N N . THR B 1 76 ? 15.731 3.682 -6.807 1 93.89 76 THR B N 1
ATOM 1579 C CA . THR B 1 76 ? 16.186 4.927 -6.199 1 93.89 76 THR B CA 1
ATOM 1580 C C . THR B 1 76 ? 16.489 4.725 -4.717 1 93.89 76 THR B C 1
ATOM 1582 O O . THR B 1 76 ? 15.686 4.141 -3.987 1 93.89 76 THR B O 1
ATOM 1585 N N . THR B 1 77 ? 17.621 5.148 -4.335 1 93.42 77 THR B N 1
ATOM 1586 C CA . THR B 1 77 ? 18.029 5.024 -2.94 1 93.42 77 THR B CA 1
ATOM 1587 C C . THR B 1 77 ? 18.158 6.398 -2.29 1 93.42 77 THR B C 1
ATOM 1589 O O . THR B 1 77 ? 18.269 7.411 -2.983 1 93.42 77 THR B O 1
ATOM 1592 N N . LEU B 1 78 ? 18.065 6.408 -1.071 1 92 78 LEU B N 1
ATOM 1593 C CA . LEU B 1 78 ? 18.299 7.617 -0.289 1 92 78 LEU B CA 1
ATOM 1594 C C . LEU B 1 78 ? 19.481 7.433 0.657 1 92 78 LEU B C 1
ATOM 1596 O O . LEU B 1 78 ? 19.704 6.334 1.17 1 92 78 LEU B O 1
ATOM 1600 N N . ALA B 1 79 ? 20.076 8.531 0.935 1 92.01 79 ALA B N 1
ATOM 1601 C CA . ALA B 1 79 ? 21.186 8.483 1.884 1 92.01 79 ALA B CA 1
ATOM 1602 C C . ALA B 1 79 ? 20.677 8.393 3.319 1 92.01 79 ALA B C 1
ATOM 1604 O O . ALA B 1 79 ? 19.63 8.955 3.65 1 92.01 79 ALA B O 1
ATOM 1605 N N . ALA B 1 80 ? 21.436 7.724 4.135 1 87.54 80 ALA B N 1
ATOM 1606 C CA . ALA B 1 80 ? 21.062 7.524 5.533 1 87.54 80 ALA B CA 1
ATOM 1607 C C . ALA B 1 80 ? 20.862 8.86 6.244 1 87.54 80 ALA B C 1
ATOM 1609 O O . ALA B 1 80 ? 20.065 8.958 7.18 1 87.54 80 ALA B O 1
ATOM 1610 N N . ASP B 1 81 ? 21.44 9.884 5.814 1 84.77 81 ASP B N 1
ATOM 1611 C CA . ASP B 1 81 ? 21.365 11.186 6.469 1 84.77 81 ASP B CA 1
ATOM 1612 C C . ASP B 1 81 ? 20.434 12.129 5.71 1 84.77 81 ASP B C 1
ATOM 1614 O O . ASP B 1 81 ? 20.417 13.335 5.969 1 84.77 81 ASP B O 1
ATOM 1618 N N . ALA B 1 82 ? 19.748 11.579 4.772 1 84.31 82 ALA B N 1
ATOM 1619 C CA . ALA B 1 82 ? 18.825 12.396 3.988 1 84.31 82 ALA B CA 1
ATOM 1620 C C . ALA B 1 82 ? 17.739 13 4.873 1 84.31 82 ALA B C 1
ATOM 1622 O O . ALA B 1 82 ? 17.336 12.398 5.871 1 84.31 82 ALA B O 1
ATOM 1623 N N . ASP B 1 83 ? 17.249 14.16 4.509 1 81.63 83 ASP B N 1
ATOM 1624 C CA . ASP B 1 83 ? 16.15 14.825 5.202 1 81.63 83 ASP B CA 1
ATOM 1625 C C . ASP B 1 83 ? 14.805 14.222 4.806 1 81.63 83 ASP B C 1
ATOM 1627 O O . ASP B 1 83 ? 14.626 13.786 3.667 1 81.63 83 ASP B O 1
ATOM 1631 N N . PRO B 1 84 ? 13.896 14.298 5.79 1 78.6 84 PRO B N 1
ATOM 1632 C CA . PRO B 1 84 ? 12.557 13.792 5.477 1 78.6 84 PRO B CA 1
ATOM 1633 C C . PRO B 1 84 ? 11.966 14.427 4.22 1 78.6 84 PRO B C 1
ATOM 1635 O O . PRO B 1 84 ? 11.208 13.778 3.494 1 78.6 84 PRO B O 1
ATOM 1638 N N . ILE B 1 85 ? 12.275 15.649 3.939 1 81.92 85 ILE B N 1
ATOM 1639 C CA . ILE B 1 85 ? 11.761 16.332 2.757 1 81.92 85 ILE B CA 1
ATOM 1640 C C . ILE B 1 85 ? 12.238 15.612 1.498 1 81.92 85 ILE B C 1
ATOM 1642 O O . ILE B 1 85 ? 11.552 15.621 0.473 1 81.92 85 ILE B O 1
ATOM 1646 N N . GLU B 1 86 ? 13.367 14.994 1.56 1 86.53 86 GLU B N 1
ATOM 1647 C CA . GLU B 1 86 ? 13.902 14.268 0.412 1 86.53 86 GLU B CA 1
ATOM 1648 C C . GLU B 1 86 ? 13.059 13.036 0.096 1 86.53 86 GLU B C 1
ATOM 1650 O O . GLU B 1 86 ? 13.021 12.58 -1.048 1 86.53 86 GLU B O 1
ATOM 1655 N N . ILE B 1 87 ? 12.486 12.452 1.125 1 83.97 87 ILE B N 1
ATOM 1656 C CA . ILE B 1 87 ? 11.596 11.315 0.917 1 83.97 87 ILE B CA 1
ATOM 1657 C C . ILE B 1 87 ? 10.4 11.744 0.069 1 83.97 87 ILE B C 1
ATOM 1659 O O . ILE B 1 87 ? 10.048 11.072 -0.903 1 83.97 87 ILE B O 1
ATOM 1663 N N . SER B 1 88 ? 9.85 12.835 0.453 1 85.91 88 SER B N 1
ATOM 1664 C CA . SER B 1 88 ? 8.693 13.352 -0.27 1 85.91 88 SER B CA 1
ATOM 1665 C C . SER B 1 88 ? 9.047 13.682 -1.716 1 85.91 88 SER B C 1
ATOM 1667 O O . SER B 1 88 ? 8.255 13.43 -2.627 1 85.91 88 SER B O 1
ATOM 1669 N N . GLU B 1 89 ? 10.213 14.283 -1.976 1 89.15 89 GLU B N 1
ATOM 1670 C CA . GLU B 1 89 ? 10.671 14.605 -3.325 1 89.15 89 GLU B CA 1
ATOM 1671 C C . GLU B 1 89 ? 10.857 13.342 -4.161 1 89.15 89 GLU B C 1
ATOM 1673 O O . GLU B 1 89 ? 10.497 13.313 -5.339 1 89.15 89 GLU B O 1
ATOM 1678 N N . ALA B 1 90 ? 11.419 12.339 -3.473 1 89.96 90 ALA B N 1
ATOM 1679 C CA . ALA B 1 90 ? 11.623 11.074 -4.174 1 89.96 90 ALA B CA 1
ATOM 1680 C C . ALA B 1 90 ? 10.29 10.455 -4.586 1 89.96 90 ALA B C 1
ATOM 1682 O O . ALA B 1 90 ? 10.159 9.93 -5.695 1 89.96 90 ALA B O 1
ATOM 1683 N N . ILE B 1 91 ? 9.359 10.479 -3.717 1 87.25 91 ILE B N 1
ATOM 1684 C CA . ILE B 1 91 ? 8.04 9.921 -3.994 1 87.25 91 ILE B CA 1
ATOM 1685 C C . ILE B 1 91 ? 7.402 10.661 -5.168 1 87.25 91 ILE B C 1
ATOM 1687 O O . ILE B 1 91 ? 6.842 10.037 -6.072 1 87.25 91 ILE B O 1
ATOM 1691 N N . LYS B 1 92 ? 7.488 11.911 -5.138 1 83.81 92 LYS B N 1
ATOM 1692 C CA . LYS B 1 92 ? 6.929 12.741 -6.202 1 83.81 92 LYS B CA 1
ATOM 1693 C C . LYS B 1 92 ? 7.594 12.438 -7.541 1 83.81 92 LYS B C 1
ATOM 1695 O O . LYS B 1 92 ? 6.923 12.381 -8.574 1 83.81 92 LYS B O 1
ATOM 1700 N N . GLU B 1 93 ? 8.826 12.225 -7.51 1 89.89 93 GLU B N 1
ATOM 1701 C CA . GLU B 1 93 ? 9.6 12.057 -8.737 1 89.89 93 GLU B CA 1
ATOM 1702 C C . GLU B 1 93 ? 9.505 10.626 -9.258 1 89.89 93 GLU B C 1
ATOM 1704 O O . GLU B 1 93 ? 9.52 10.399 -10.469 1 89.89 93 GLU B O 1
ATOM 1709 N N . GLU B 1 94 ? 9.319 9.8 -8.184 1 87.18 94 GLU B N 1
ATOM 1710 C CA . GLU B 1 94 ? 9.356 8.385 -8.545 1 87.18 94 GLU B CA 1
ATOM 1711 C C . GLU B 1 94 ? 7.975 7.748 -8.422 1 87.18 94 GLU B C 1
ATOM 1713 O O . GLU B 1 94 ? 7.145 8.201 -7.632 1 87.18 94 GLU B O 1
ATOM 1718 N N . ASN B 1 95 ? 7.536 7.059 -9.133 1 81.91 95 ASN B N 1
ATOM 1719 C CA . ASN B 1 95 ? 6.301 6.301 -8.967 1 81.91 95 ASN B CA 1
ATOM 1720 C C . ASN B 1 95 ? 6.48 5.145 -7.987 1 81.91 95 ASN B C 1
ATOM 1722 O O . ASN B 1 95 ? 6.129 4.004 -8.295 1 81.91 95 ASN B O 1
ATOM 1726 N N . ALA B 1 96 ? 7.124 5.482 -6.786 1 88.79 96 ALA B N 1
ATOM 1727 C CA . ALA B 1 96 ? 7.399 4.47 -5.769 1 88.79 96 ALA B CA 1
ATOM 1728 C C . ALA B 1 96 ? 7.104 5.004 -4.37 1 88.79 96 ALA B C 1
ATOM 1730 O O . ALA B 1 96 ? 7.136 6.216 -4.141 1 88.79 96 ALA B O 1
ATOM 1731 N N . ARG B 1 97 ? 6.855 4.028 -3.477 1 89.65 97 ARG B N 1
ATOM 1732 C CA . ARG B 1 97 ? 6.504 4.413 -2.113 1 89.65 97 ARG B CA 1
ATOM 1733 C C . ARG B 1 97 ? 7.52 3.872 -1.113 1 89.65 97 ARG B C 1
ATOM 1735 O O . ARG B 1 97 ? 7.369 4.06 0.096 1 89.65 97 ARG B O 1
ATOM 1742 N N . ARG B 1 98 ? 8.489 3.189 -1.68 1 91.6 98 ARG B N 1
ATOM 1743 C CA . ARG B 1 98 ? 9.522 2.585 -0.844 1 91.6 98 ARG B CA 1
ATOM 1744 C C . ARG B 1 98 ? 10.911 2.842 -1.418 1 91.6 98 ARG B C 1
ATOM 1746 O O . ARG B 1 98 ? 11.122 2.718 -2.626 1 91.6 98 ARG B O 1
ATOM 1753 N N . PHE B 1 99 ? 11.845 3.186 -0.517 1 92.41 99 PHE B N 1
ATOM 1754 C CA . PHE B 1 99 ? 13.19 3.533 -0.961 1 92.41 99 PHE B CA 1
ATOM 1755 C C . PHE B 1 99 ? 14.238 2.921 -0.04 1 92.41 99 PHE B C 1
ATOM 1757 O O . PHE B 1 99 ? 14.248 3.19 1.163 1 92.41 99 PHE B O 1
ATOM 1764 N N . PRO B 1 100 ? 15.078 2.139 -0.588 1 94.26 100 PRO B N 1
ATOM 1765 C CA . PRO B 1 100 ? 16.22 1.687 0.21 1 94.26 100 PRO B CA 1
ATOM 1766 C C . PRO B 1 100 ? 17.099 2.841 0.688 1 94.26 100 PRO B C 1
ATOM 1768 O O . PRO B 1 100 ? 17.264 3.833 -0.027 1 94.26 100 PRO B O 1
ATOM 1771 N N . VAL B 1 101 ? 17.612 2.683 1.817 1 93.42 101 VAL B N 1
ATOM 1772 C CA . VAL B 1 101 ? 18.539 3.652 2.392 1 93.42 101 VAL B CA 1
ATOM 1773 C C . VAL B 1 101 ? 19.955 3.082 2.383 1 93.42 101 VAL B C 1
ATOM 1775 O O . VAL B 1 101 ? 20.169 1.93 2.769 1 93.42 101 VAL B O 1
ATOM 1778 N N . VAL B 1 102 ? 20.91 3.918 1.966 1 93.91 102 VAL B N 1
ATOM 1779 C CA . VAL B 1 102 ? 22.274 3.417 1.834 1 93.91 102 VAL B CA 1
ATOM 1780 C C . VAL B 1 102 ? 23.233 4.322 2.603 1 93.91 102 VAL B C 1
ATOM 1782 O O . VAL B 1 102 ? 22.931 5.492 2.848 1 93.91 102 VAL B O 1
ATOM 1785 N N . ASP B 1 103 ? 24.273 3.737 2.989 1 92.79 103 ASP B N 1
ATOM 1786 C CA . ASP B 1 103 ? 25.321 4.528 3.628 1 92.79 103 ASP B CA 1
ATOM 1787 C C . ASP B 1 103 ? 26.24 5.164 2.587 1 92.79 103 ASP B C 1
ATOM 1789 O O . ASP B 1 103 ? 25.918 5.186 1.398 1 92.79 103 ASP B O 1
ATOM 1793 N N . GLU B 1 104 ? 27.358 5.756 2.999 1 93.56 104 GLU B N 1
ATOM 1794 C CA . GLU B 1 104 ? 28.27 6.507 2.142 1 93.56 104 GLU B CA 1
ATOM 1795 C C . GLU B 1 104 ? 28.935 5.598 1.112 1 93.56 104 GLU B C 1
ATOM 1797 O O . GLU B 1 104 ? 29.34 6.056 0.042 1 93.56 104 GLU B O 1
ATOM 1802 N N . ASP B 1 105 ? 28.962 4.3 1.423 1 94.95 105 ASP B N 1
ATOM 1803 C CA . ASP B 1 105 ? 29.624 3.349 0.536 1 94.95 105 ASP B CA 1
ATOM 1804 C C . ASP B 1 105 ? 28.617 2.661 -0.382 1 94.95 105 ASP B C 1
ATOM 1806 O O . ASP B 1 105 ? 28.971 1.741 -1.123 1 94.95 105 ASP B O 1
ATOM 1810 N N . GLY B 1 106 ? 27.363 3.008 -0.22 1 94.08 106 GLY B N 1
ATOM 1811 C CA . GLY B 1 106 ? 26.338 2.441 -1.082 1 94.08 106 GLY B CA 1
ATOM 1812 C C . GLY B 1 106 ? 25.742 1.158 -0.535 1 94.08 106 GLY B C 1
ATOM 1813 O O . GLY B 1 106 ? 24.964 0.488 -1.217 1 94.08 106 GLY B O 1
ATOM 1814 N N . LYS B 1 107 ? 26.094 0.919 0.687 1 94.91 107 LYS B N 1
ATOM 1815 C CA . LYS B 1 107 ? 25.596 -0.302 1.313 1 94.91 107 LYS B CA 1
ATOM 1816 C C . LYS B 1 107 ? 24.231 -0.073 1.955 1 94.91 107 LYS B C 1
ATOM 1818 O O . LYS B 1 107 ? 23.987 0.979 2.549 1 94.91 107 LYS B O 1
ATOM 1823 N N . LEU B 1 108 ? 23.387 -1.109 1.823 1 94.6 108 LEU B N 1
ATOM 1824 C CA . LEU B 1 108 ? 22.021 -1.022 2.328 1 94.6 108 LEU B CA 1
ATOM 1825 C C . LEU B 1 108 ? 22.009 -0.927 3.85 1 94.6 108 LEU B C 1
ATOM 1827 O O . LEU B 1 108 ? 22.634 -1.743 4.532 1 94.6 108 LEU B O 1
ATOM 1831 N N . THR B 1 109 ? 21.289 0.028 4.372 1 91.61 109 THR B N 1
ATOM 1832 C CA . THR B 1 109 ? 21.23 0.178 5.822 1 91.61 109 THR B CA 1
ATOM 1833 C C . THR B 1 109 ? 19.784 0.139 6.31 1 91.61 109 THR B C 1
ATOM 1835 O O . THR B 1 109 ? 19.532 -0.016 7.507 1 91.61 109 THR B O 1
ATOM 1838 N N . GLY B 1 110 ? 18.868 0.293 5.357 1 91.43 110 GLY B N 1
ATOM 1839 C CA . GLY B 1 110 ? 17.465 0.285 5.743 1 91.43 110 GLY B CA 1
ATOM 1840 C C . GLY B 1 110 ? 16.525 0.541 4.58 1 91.43 110 GLY B C 1
ATOM 1841 O O . GLY B 1 110 ? 16.893 0.336 3.421 1 91.43 110 GLY B O 1
ATOM 1842 N N . ILE B 1 111 ? 15.349 0.902 4.921 1 92.26 111 ILE B N 1
ATOM 1843 C CA . ILE B 1 111 ? 14.328 1.228 3.931 1 92.26 111 ILE B CA 1
ATOM 1844 C C . ILE B 1 111 ? 13.35 2.245 4.514 1 92.26 111 ILE B C 1
ATOM 1846 O O . ILE B 1 111 ? 13.014 2.184 5.699 1 92.26 111 ILE B O 1
ATOM 1850 N N . VAL B 1 112 ? 12.966 3.157 3.685 1 89.91 112 VAL B N 1
ATOM 1851 C CA . VAL B 1 112 ? 11.968 4.136 4.101 1 89.91 112 VAL B CA 1
ATOM 1852 C C . VAL B 1 112 ? 10.767 4.082 3.159 1 89.91 112 VAL B C 1
ATOM 1854 O O . VAL B 1 112 ? 10.922 3.847 1.959 1 89.91 112 VAL B O 1
ATOM 1857 N N . THR B 1 113 ? 9.622 4.361 3.754 1 89.32 113 THR B N 1
ATOM 1858 C CA . THR B 1 113 ? 8.39 4.252 2.98 1 89.32 113 THR B CA 1
ATOM 1859 C C . THR B 1 113 ? 7.558 5.525 3.105 1 89.32 113 THR B C 1
ATOM 1861 O O . THR B 1 113 ? 7.821 6.362 3.971 1 89.32 113 THR B O 1
ATOM 1864 N N . LEU B 1 114 ? 6.615 5.608 2.253 1 87.31 114 LEU B N 1
ATOM 1865 C CA . LEU B 1 114 ? 5.627 6.677 2.352 1 87.31 114 LEU B CA 1
ATOM 1866 C C . LEU B 1 114 ? 4.938 6.655 3.712 1 87.31 114 LEU B C 1
ATOM 1868 O O . LEU B 1 114 ? 4.69 7.708 4.304 1 87.31 114 LEU B O 1
ATOM 1872 N N . ASP B 1 115 ? 4.668 5.443 4.218 1 85.9 115 ASP B N 1
ATOM 1873 C CA . ASP B 1 115 ? 4.038 5.318 5.529 1 85.9 115 ASP B CA 1
ATOM 1874 C C . ASP B 1 115 ? 4.899 5.958 6.616 1 85.9 115 ASP B C 1
ATOM 1876 O O . ASP B 1 115 ? 4.376 6.581 7.542 1 85.9 115 ASP B O 1
ATOM 1880 N N . ASP B 1 116 ? 6.144 5.795 6.547 1 84.62 116 ASP B N 1
ATOM 1881 C CA . ASP B 1 116 ? 7.058 6.382 7.522 1 84.62 116 ASP B CA 1
ATOM 1882 C C . ASP B 1 116 ? 6.972 7.907 7.505 1 84.62 116 ASP B C 1
ATOM 1884 O O . ASP B 1 116 ? 6.993 8.546 8.559 1 84.62 116 ASP B O 1
ATOM 1888 N N . LEU B 1 117 ? 6.929 8.454 6.278 1 84.71 117 LEU B N 1
ATOM 1889 C CA . LEU B 1 117 ? 6.819 9.9 6.126 1 84.71 117 LEU B CA 1
ATOM 1890 C C . LEU B 1 117 ? 5.52 10.414 6.738 1 84.71 117 LEU B C 1
ATOM 1892 O O . LEU B 1 117 ? 5.528 11.385 7.498 1 84.71 117 LEU B O 1
ATOM 1896 N N . VAL B 1 118 ? 4.461 9.725 6.448 1 87.09 118 VAL B N 1
ATOM 1897 C CA . VAL B 1 118 ? 3.147 10.135 6.931 1 87.09 118 VAL B CA 1
ATOM 1898 C C . VAL B 1 118 ? 3.116 10.079 8.457 1 87.09 118 VAL B C 1
ATOM 1900 O O . VAL B 1 118 ? 2.599 10.99 9.108 1 87.09 118 VAL B O 1
ATOM 1903 N N . ALA B 1 119 ? 3.627 9.051 8.972 1 84.61 119 ALA B N 1
ATOM 1904 C CA . ALA B 1 119 ? 3.679 8.907 10.425 1 84.61 119 ALA B CA 1
ATOM 1905 C C . ALA B 1 119 ? 4.456 10.055 11.063 1 84.61 119 ALA B C 1
ATOM 1907 O O . ALA B 1 119 ? 4.046 10.594 12.093 1 84.61 119 ALA B O 1
ATOM 1908 N N . THR B 1 120 ? 5.534 10.394 10.474 1 83.86 120 THR B N 1
ATOM 1909 C CA . THR B 1 120 ? 6.371 11.468 10.997 1 83.86 120 THR B CA 1
ATOM 1910 C C . THR B 1 120 ? 5.624 12.798 10.968 1 83.86 120 THR B C 1
ATOM 1912 O O . THR B 1 120 ? 5.643 13.549 11.946 1 83.86 120 THR B O 1
ATOM 1915 N N . ILE B 1 121 ? 5.044 13.098 9.847 1 83.97 121 ILE B N 1
ATOM 1916 C CA . ILE B 1 121 ? 4.273 14.329 9.709 1 83.97 121 ILE B CA 1
ATOM 1917 C C . ILE B 1 121 ? 3.15 14.352 10.744 1 83.97 121 ILE B C 1
ATOM 1919 O O . ILE B 1 121 ? 2.909 15.378 11.384 1 83.97 121 ILE B O 1
ATOM 1923 N N . GLY B 1 122 ? 2.478 13.219 10.899 1 84.97 122 GLY B N 1
ATOM 1924 C CA . GLY B 1 122 ? 1.42 13.122 11.892 1 84.97 122 GLY B CA 1
ATOM 1925 C C . GLY B 1 122 ? 1.887 13.452 13.297 1 84.97 122 GLY B C 1
ATOM 1926 O O . GLY B 1 122 ? 1.206 14.172 14.03 1 84.97 122 GLY B O 1
ATOM 1927 N N . GLU B 1 123 ? 2.965 12.929 13.644 1 83.85 123 GLU B N 1
ATOM 1928 C CA . GLU B 1 123 ? 3.526 13.187 14.967 1 83.85 123 GLU B CA 1
ATOM 1929 C C . GLU B 1 123 ? 3.841 14.669 15.154 1 83.85 123 GLU B C 1
ATOM 1931 O O . GLU B 1 123 ? 3.575 15.236 16.216 1 83.85 123 GLU B O 1
ATOM 1936 N N . GLN B 1 124 ? 4.417 15.265 14.133 1 82.99 124 GLN B N 1
ATOM 1937 C CA . GLN B 1 124 ? 4.78 16.676 14.205 1 82.99 124 GLN B CA 1
ATOM 1938 C C . GLN B 1 124 ? 3.54 17.558 14.322 1 82.99 124 GLN B C 1
ATOM 1940 O O . GLN B 1 124 ? 3.536 18.537 15.071 1 82.99 124 GLN B O 1
ATOM 1945 N N . LEU B 1 125 ? 2.587 17.233 13.642 1 84.56 125 LEU B N 1
ATOM 1946 C CA . LEU B 1 125 ? 1.352 18.009 13.689 1 84.56 125 LEU B CA 1
ATOM 1947 C C . LEU B 1 125 ? 0.684 17.885 15.054 1 84.56 125 LEU B C 1
ATOM 1949 O O . LEU B 1 125 ? 0.095 18.847 15.551 1 84.56 125 LEU B O 1
ATOM 1953 N N . GLU B 1 126 ? 0.73 16.696 15.537 1 85.89 126 GLU B N 1
ATOM 1954 C CA . GLU B 1 126 ? 0.188 16.501 16.879 1 85.89 126 GLU B CA 1
ATOM 1955 C C . GLU B 1 126 ? 0.899 17.39 17.896 1 85.89 126 GLU B C 1
ATOM 1957 O O . GLU B 1 126 ? 0.259 17.967 18.777 1 85.89 126 GLU B O 1
ATOM 1962 N N . ASN B 1 127 ? 2.167 17.475 17.732 1 85.22 127 ASN B N 1
ATOM 1963 C CA . ASN B 1 127 ? 2.943 18.337 18.617 1 85.22 127 ASN B CA 1
ATOM 1964 C C . ASN B 1 127 ? 2.528 19.799 18.482 1 85.22 127 ASN B C 1
ATOM 1966 O O . ASN B 1 127 ? 2.409 20.51 19.481 1 85.22 127 ASN B O 1
ATOM 1970 N N . VAL B 1 128 ? 2.349 20.22 17.289 1 81.22 128 VAL B N 1
ATOM 1971 C CA . VAL B 1 128 ? 1.923 21.591 17.026 1 81.22 128 VAL B CA 1
ATOM 1972 C C . VAL B 1 128 ? 0.521 21.814 17.588 1 81.22 128 VAL B C 1
ATOM 1974 O O . VAL B 1 128 ? 0.256 22.838 18.222 1 81.22 128 VAL B O 1
ATOM 1977 N N . ALA B 1 129 ? -0.317 20.85 17.38 1 82.67 129 ALA B N 1
ATOM 1978 C CA . ALA B 1 129 ? -1.685 20.958 17.879 1 82.67 129 ALA B CA 1
ATOM 1979 C C . ALA B 1 129 ? -1.708 21.052 19.402 1 82.67 129 ALA B C 1
ATOM 1981 O O . ALA B 1 129 ? -2.481 21.827 19.971 1 82.67 129 ALA B O 1
ATOM 1982 N N . ASP B 1 130 ? -0.911 20.3 20.005 1 87.68 130 ASP B N 1
ATOM 1983 C CA . ASP B 1 130 ? -0.809 20.331 21.461 1 87.68 130 ASP B CA 1
ATOM 1984 C C . ASP B 1 130 ? -0.345 21.702 21.95 1 87.68 130 ASP B C 1
ATOM 1986 O O . ASP B 1 130 ? -0.852 22.215 22.949 1 87.68 130 ASP B O 1
ATOM 1990 N N . THR B 1 131 ? 0.564 22.248 21.138 1 87.39 131 THR B N 1
ATOM 1991 C CA . THR B 1 131 ? 1.086 23.563 21.492 1 87.39 131 THR B CA 1
ATOM 1992 C C . THR B 1 131 ? 0.014 24.635 21.317 1 87.39 131 THR B C 1
ATOM 1994 O O . THR B 1 131 ? -0.143 25.51 22.172 1 87.39 131 THR B O 1
ATOM 1997 N N . ILE B 1 132 ? -0.772 24.544 20.349 1 80.91 132 ILE B N 1
ATOM 1998 C CA . ILE B 1 132 ? -1.835 25.504 20.075 1 80.91 132 ILE B CA 1
ATOM 1999 C C . ILE B 1 132 ? -2.929 25.378 21.133 1 80.91 132 ILE B C 1
ATOM 2001 O O . ILE B 1 132 ? -3.463 26.384 21.606 1 80.91 132 ILE B O 1
ATOM 2005 N N . GLU B 1 133 ? -3.252 24.093 21.409 1 85.35 133 GLU B N 1
ATOM 2006 C CA . GLU B 1 133 ? -4.289 23.859 22.41 1 85.35 133 GLU B CA 1
ATOM 2007 C C . GLU B 1 133 ? -3.881 24.422 23.769 1 85.35 133 GLU B C 1
ATOM 2009 O O . GLU B 1 133 ? -4.724 24.919 24.518 1 85.35 133 GLU B O 1
ATOM 2014 N N . THR B 1 134 ? -2.696 24.326 24.005 1 85.55 134 THR B N 1
ATOM 2015 C CA . THR B 1 134 ? -2.191 24.816 25.283 1 85.55 134 THR B CA 1
ATOM 2016 C C . THR B 1 134 ? -2.118 26.34 25.288 1 85.55 134 THR B C 1
ATOM 2018 O O . THR B 1 134 ? -2.297 26.972 26.331 1 85.55 134 THR B O 1
ATOM 2021 N N . GLN B 1 135 ? -1.913 26.939 24.032 1 79.87 135 GLN B N 1
ATOM 2022 C CA . GLN B 1 135 ? -1.724 28.383 23.944 1 79.87 135 GLN B CA 1
ATOM 2023 C C . GLN B 1 135 ? -3.033 29.091 23.604 1 79.87 135 GLN B C 1
ATOM 2025 O O . GLN B 1 135 ? -3.15 30.306 23.773 1 79.87 135 GLN B O 1
ATOM 2030 N N . SER B 1 136 ? -3.914 28.407 22.849 1 70.38 136 SER B N 1
ATOM 2031 C CA . SER B 1 136 ? -5.155 29.041 22.415 1 70.38 136 SER B CA 1
ATOM 2032 C C . SER B 1 136 ? -6.083 29.306 23.596 1 70.38 136 SER B C 1
ATOM 2034 O O . SER B 1 136 ? -6.316 28.42 24.42 1 70.38 136 SER B O 1
ATOM 2036 N N . PRO B 1 137 ? -6.432 30.511 23.868 1 65.37 137 PRO B N 1
ATOM 2037 C CA . PRO B 1 137 ? -7.4 30.836 24.918 1 65.37 137 PRO B CA 1
ATOM 2038 C C . PRO B 1 137 ? -8.724 30.094 24.751 1 65.37 137 PRO B C 1
ATOM 2040 O O . PRO B 1 137 ? -9.071 29.685 23.64 1 65.37 137 PRO B O 1
ATOM 2043 N N . GLU B 1 138 ? -9.297 29.377 25.716 1 57.44 138 GLU B N 1
ATOM 2044 C CA . GLU B 1 138 ? -10.623 28.766 25.704 1 57.44 138 GLU B CA 1
ATOM 2045 C C . GLU B 1 138 ? -11.6 29.584 24.863 1 57.44 138 GLU B C 1
ATOM 2047 O O . GLU B 1 138 ? -11.819 30.767 25.132 1 57.44 138 GLU B O 1
ATOM 2052 N N . TYR B 1 139 ? -11.537 29.537 23.642 1 50.74 139 TYR B N 1
ATOM 2053 C CA . TYR B 1 139 ? -12.486 30.356 22.898 1 50.74 139 TYR B CA 1
ATOM 2054 C C . TYR B 1 139 ? -13.892 30.219 23.47 1 50.74 139 TYR B C 1
ATOM 2056 O O . TYR B 1 139 ? -14.5 29.149 23.39 1 50.74 139 TYR B O 1
ATOM 2064 N N . SER B 1 140 ? -14.197 30.67 24.648 1 51.18 140 SER B N 1
ATOM 2065 C CA . SER B 1 140 ? -15.568 30.929 25.076 1 51.18 140 SER B CA 1
ATOM 2066 C C . SER B 1 140 ? -16.306 31.802 24.067 1 51.18 140 SER B C 1
ATOM 2068 O O . SER B 1 140 ? -15.813 32.863 23.679 1 51.18 140 SER B O 1
ATOM 2070 N N . PRO B 1 141 ? -17.287 31.104 23.524 1 45 141 PRO B N 1
ATOM 2071 C CA . PRO B 1 141 ? -18.156 32.172 23.024 1 45 141 PRO B CA 1
ATOM 2072 C C . PRO B 1 141 ? -18.427 33.251 24.07 1 45 141 PRO B C 1
ATOM 2074 O O . PRO B 1 141 ? -18.366 32.979 25.272 1 45 141 PRO B O 1
#

Foldseek 3Di:
DFQLVLFPLDAAEDEQFQFVLVVVVVCVVVVHQKYFHDDPQAGFWMDGVVLLVVVVVVDDPRRNDGNNVRTGGPFAAAERRDDLVVLVVCVVVDVAFKHFYAYPVRGTRGMGGVVSSVVVVVVVVVVVVVVCVVVPDPPDD/DFQLVLFPLDAAEDEQFQFVLVVVVVCVVVVHQKYFHDDPQAGFWMDGVVLLVVVVVVDDPRRNDGNNVRTGGPFAAAERRDDLVVLVVCVVVDVAFKHFYAYPVRGTRGMGGVVSSVVVVVVVVVVVVVVCVVVPDPPDD

InterPro domains:
  IPR000644 CBS domain [PF00571] (10-53)
  IPR000644 CBS domain [PF00571] (68-121)
  IPR000644 CBS domain [PS51371] (6-62)
  IPR000644 CBS domain [PS51371] (71-127)
  IPR000644 CBS domain [SM00116] (10-57)
  IPR000644 CBS domain [SM00116] (74-122)
  IPR046342 CBS domain superfamily [G3DSA:3.10.580.10] (2-131)
  IPR046342 CBS domain superfamily [SSF54631] (7-132)
  IPR051257 Diverse Function CBS-Domain-Containing Protein [PTHR43080] (10-127)

pLDDT: mean 87.75, std 12.03, range [45.0, 98.46]

Secondary structure (DSSP, 8-state):
--HHHHS-S---EE-TT-BHHHHHHHHHHHT-SEEEEEETTEEEEEEEHHHHHHHHTT-S-GGGSBGGGTSEES---EETT--HHHHHHHHHHSS-SEEEEE-TTS-EEEEEEHHHHHHHHHHHHHHHHHHHHHHS-----/--HHHHS-S---EE-TT-BHHHHHHHHHHHT-SEEEEEETTEEEEEEEHHHHHHHHTT-S-GGGSBGGGTSEES---EETT--HHHHHHHHHHSS-SEEEEE-TTS-EEEEEEHHHHHHHHHHHHHHHHHHHHHHS-----

Radius of gyration: 21.3 Å; Cα contacts (8 Å, |Δi|>4): 517; chains: 2; bounding box: 59×65×42 Å